Protein AF-A0A0C2WUK6-F1 (afdb_monomer)

Nearest PDB structures (foldseek):
  4yff-assembly2_B  TM=8.631E-01  e=9.868E-09  Homo sapiens
  6b5j-assembly1_A  TM=8.343E-01  e=4.529E-09  Homo sapiens
  6b5j-assembly3_C  TM=8.048E-01  e=8.351E-09  Homo sapiens
  4yff-assembly1_A  TM=8.380E-01  e=2.403E-08  Homo sapiens
  4yfi-assembly1_A  TM=8.311E-01  e=2.541E-08  Homo sapiens

Solvent-accessible surface area (backbone atoms only — not comparable to full-atom values): 12786 Å² total; per-residue (Å²): 136,89,83,81,81,91,63,99,71,65,62,37,73,54,63,50,80,86,92,69,67,66,72,65,50,53,54,38,52,52,48,24,51,54,55,44,72,70,56,83,49,94,18,39,50,62,62,74,49,71,44,84,45,78,92,36,40,100,69,6,27,43,31,26,70,52,43,85,52,37,27,40,49,61,36,41,77,74,44,45,91,80,50,56,64,67,61,28,46,50,41,44,47,31,45,50,54,28,49,50,52,36,56,69,37,86,66,30,36,28,54,58,64,59,47,46,80,31,23,33,23,36,89,84,71,45,29,15,44,48,79,46,72,63,40,42,68,52,57,102,70,87,73,86,69,88,70,77,81,70,92,56,67,66,59,66,58,30,59,31,54,74,72,70,68,46,98,56,88,64,76,69,41,66,68,38,40,51,45,10,51,52,36,48,40,40,32,47,59,68,70,37,57,43,45,61,91,52,80,81,41,50,56,68,58,56,51,49,35,42,70,70,68,51,66,53,66,75,86,133

Radius of gyration: 17.77 Å; Cα contacts (8 Å, |Δi|>4): 335; chains: 1; bounding box: 52×39×50 Å

Organism: NCBI:txid933852

Foldseek 3Di:
DDDDPDDPFAKDKAQDDDPDDVVLQLVLLVVQQVLQCPDDDPQAFHWPAWACDCVSPNSGITMGGDAPCAFQVSNCVPCVVVDDLVLLVQQLVSVVVSLVSQCPDVQHKDQQQDDRNQWGQHPVRHTHGHDSSLMDRDDVDDDDSQDDPDPDLQSLLLFALVCLQDPDRDRDDSVSSVSSSVQSSCCSNVVAHQLNVCPPSPSVVS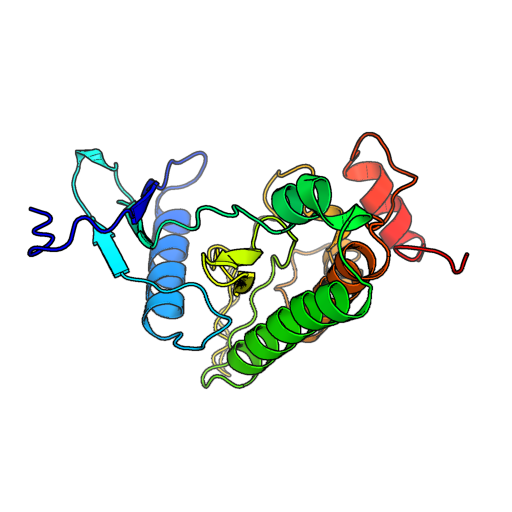SVCSNVVNGSDDDD

Sequence (220 aa):
MIQILSTQTQVAIKVIKTTSRPDAMQRKVRRERAIWATASHPNIHPFLGYADDDKFGPFGALISPWSSNGDASHFLDKYGDSMVLTSRIMLWQGVLDGVGYLHGHDPRIVHGDLKPGNVLIDDRGRPTICDFGLAQIFLEAGTTGVTTTSEHTGTARYLAPELVLSDHTVPPTKESDMYAVGCLGLEFIYLQKPYYNRVNNLRGQIFQDIRAGVPPAFEP

InterPro domains:
  IPR000719 Protein kinase domain [PF00069] (6-201)
  IPR000719 Protein kinase domain [PS50011] (1-220)
  IPR000719 Protein kinase domain [SM00220] (2-218)
  IPR008271 Serine/threonine-protein kinase, active site [PS00108] (109-121)
  IPR011009 Protein kinase-like domain superfamily [SSF56112] (5-216)
  IPR051681 Serine/Threonine Kinases and Pseudokinases [PTHR44329] (9-202)

Secondary structure (DSSP, 8-state):
-----SS---EEEEE---SS-HHHHHHHHHHHHHHHHH---TTBPPP-EEE--GGG-TT-EEEEE--TT-BHHHHHHHHGGGS-HHHHHHHHHHHHHHHHHHHHSSSEEE-S--SGGGEEEPTTS-EEE--GGG-EEE-SS-----------TTGGGG--HHHHH-SS-PPP-HHHHHHHHHHHHHHHHH---TTTT-TT--HHHHHHHHHTT--S----

Structure (mmCIF, N/CA/C/O backbone):
data_AF-A0A0C2WUK6-F1
#
_entry.id   AF-A0A0C2WUK6-F1
#
loop_
_atom_site.group_PDB
_atom_site.id
_atom_site.type_symbol
_atom_site.label_atom_id
_atom_site.label_alt_id
_atom_site.label_comp_id
_atom_site.label_asym_id
_atom_site.label_entity_id
_atom_site.label_seq_id
_atom_site.pdbx_PDB_ins_code
_atom_site.Cartn_x
_atom_site.Cartn_y
_atom_site.Cartn_z
_atom_site.occupancy
_atom_site.B_iso_or_equiv
_atom_site.auth_seq_id
_atom_site.auth_comp_id
_atom_site.auth_asym_id
_atom_site.auth_atom_id
_atom_site.pdbx_PDB_model_num
ATOM 1 N N . MET A 1 1 ? -16.945 -2.283 25.728 1.00 29.95 1 MET A N 1
ATOM 2 C CA . MET A 1 1 ? -18.202 -2.900 25.243 1.00 29.95 1 MET A CA 1
ATOM 3 C C . MET A 1 1 ? -18.344 -2.536 23.771 1.00 29.95 1 MET A C 1
ATOM 5 O O . MET A 1 1 ? -18.563 -1.371 23.480 1.00 29.95 1 MET A O 1
ATOM 9 N N . ILE A 1 2 ? -18.105 -3.473 22.848 1.00 36.31 2 ILE A N 1
ATOM 10 C CA . ILE A 1 2 ? -18.284 -3.228 21.408 1.00 36.31 2 ILE A CA 1
ATOM 11 C C . ILE A 1 2 ? -19.734 -3.597 21.091 1.00 36.31 2 ILE A C 1
ATOM 13 O O . ILE A 1 2 ? -20.085 -4.774 21.128 1.00 36.31 2 ILE A O 1
ATOM 17 N N . GLN A 1 3 ? -20.588 -2.603 20.860 1.00 37.75 3 GLN A N 1
ATOM 18 C CA . GLN A 1 3 ? -21.988 -2.825 20.504 1.00 37.75 3 GLN A CA 1
ATOM 19 C C . GLN A 1 3 ? -22.130 -2.641 18.988 1.00 37.75 3 GLN A C 1
ATOM 21 O O . GLN A 1 3 ? -22.287 -1.528 18.497 1.00 37.75 3 GLN A O 1
ATOM 26 N N . ILE A 1 4 ? -22.013 -3.738 18.234 1.00 51.91 4 ILE A N 1
ATOM 27 C CA . ILE A 1 4 ? -22.327 -3.758 16.799 1.00 51.91 4 ILE A CA 1
ATOM 28 C C . ILE A 1 4 ? -23.844 -3.951 16.689 1.00 51.91 4 ILE A C 1
ATOM 30 O O . ILE A 1 4 ? -24.363 -5.027 16.985 1.00 51.91 4 ILE A O 1
ATOM 34 N N . LEU A 1 5 ? -24.572 -2.890 16.339 1.00 53.00 5 LEU A N 1
ATOM 35 C CA . LEU A 1 5 ? -26.028 -2.921 16.194 1.00 53.00 5 LEU A CA 1
ATOM 36 C C . LEU A 1 5 ? -26.441 -3.596 14.869 1.00 53.00 5 LEU A C 1
ATOM 38 O O . LEU A 1 5 ? -26.307 -3.033 13.790 1.00 53.00 5 LEU A O 1
ATOM 42 N N . SER A 1 6 ? -27.043 -4.781 14.988 1.00 52.22 6 SER A N 1
ATOM 43 C CA . SER A 1 6 ? -28.077 -5.370 14.108 1.00 52.22 6 SER A CA 1
ATOM 44 C C . SER A 1 6 ? -27.794 -5.727 12.638 1.00 52.22 6 SER A C 1
ATOM 46 O O . SER A 1 6 ? -28.718 -6.152 11.949 1.00 52.22 6 SER A O 1
ATOM 48 N N . THR A 1 7 ? -26.555 -5.712 12.156 1.00 54.16 7 THR A N 1
ATOM 49 C CA . THR A 1 7 ? -26.190 -6.462 10.938 1.00 54.16 7 THR A CA 1
ATOM 50 C C . THR A 1 7 ? -25.042 -7.409 11.269 1.00 54.16 7 THR A C 1
ATOM 52 O O . THR A 1 7 ? -24.113 -7.025 11.978 1.00 54.16 7 THR A O 1
ATOM 55 N N . GLN A 1 8 ? -25.100 -8.667 10.816 1.00 66.50 8 GLN A N 1
ATOM 56 C CA . GLN A 1 8 ? -23.991 -9.631 10.917 1.00 66.50 8 GLN A CA 1
ATOM 57 C C . GLN A 1 8 ? -22.822 -9.187 10.018 1.00 66.50 8 GLN A C 1
ATOM 59 O O . GLN A 1 8 ? -22.493 -9.831 9.028 1.00 66.50 8 GLN A O 1
ATOM 64 N N . THR A 1 9 ? -22.220 -8.042 10.323 1.00 77.69 9 THR A N 1
ATOM 65 C CA . THR A 1 9 ? -21.095 -7.495 9.571 1.00 77.69 9 THR A CA 1
ATOM 66 C C . THR A 1 9 ? -19.818 -8.133 10.092 1.00 77.69 9 THR A C 1
ATOM 68 O O . THR A 1 9 ? -19.476 -7.984 11.267 1.00 77.69 9 THR A O 1
ATOM 71 N N . GLN A 1 10 ? -19.115 -8.861 9.225 1.00 89.56 10 GLN A N 1
ATOM 72 C CA . GLN A 1 10 ? -17.786 -9.373 9.539 1.00 89.56 10 GLN A CA 1
ATOM 73 C C . GLN A 1 10 ? -16.781 -8.217 9.578 1.00 89.56 10 GLN A C 1
ATOM 75 O O . GLN A 1 10 ? -16.773 -7.348 8.704 1.00 89.56 10 GLN A O 1
ATOM 80 N N . VAL A 1 11 ? -15.923 -8.218 10.596 1.00 93.12 11 VAL A N 1
ATOM 81 C CA . VAL A 1 11 ? -14.899 -7.189 10.806 1.00 93.12 11 VAL A CA 1
ATOM 82 C C . VAL A 1 11 ? -13.523 -7.824 10.948 1.00 93.12 11 VAL A C 1
ATOM 84 O O . VAL A 1 11 ? -13.389 -8.934 11.465 1.00 93.12 11 VAL A O 1
ATOM 87 N N . ALA A 1 12 ? -12.497 -7.102 10.514 1.00 92.81 12 ALA A N 1
ATOM 88 C CA . ALA A 1 12 ? -11.109 -7.408 10.809 1.00 92.81 12 ALA A CA 1
ATOM 89 C C . ALA A 1 12 ? -10.690 -6.680 12.094 1.00 92.81 12 ALA A C 1
ATOM 91 O O . ALA A 1 12 ? -10.985 -5.497 12.270 1.00 92.81 12 ALA A O 1
ATOM 92 N N . ILE A 1 13 ? -9.996 -7.386 12.992 1.00 92.31 13 ILE A N 1
ATOM 93 C CA . ILE A 1 13 ? -9.453 -6.824 14.235 1.00 92.31 13 ILE A CA 1
ATOM 94 C C . ILE A 1 13 ? -7.932 -7.000 14.217 1.00 92.31 13 ILE A C 1
ATOM 96 O O . ILE A 1 13 ? -7.418 -8.100 14.429 1.00 92.31 13 ILE A O 1
ATOM 100 N N . LYS A 1 14 ? -7.201 -5.907 13.975 1.00 89.44 14 LYS A N 1
ATOM 101 C CA . LYS A 1 14 ? -5.730 -5.870 13.994 1.00 89.44 14 LYS A CA 1
ATOM 102 C C . LYS A 1 14 ? -5.260 -5.532 15.408 1.00 89.44 14 LYS A C 1
ATOM 104 O O . LYS A 1 14 ? -5.289 -4.373 15.815 1.00 89.44 14 LYS A O 1
ATOM 109 N N . VAL A 1 15 ? -4.846 -6.551 16.164 1.00 88.62 15 VAL A N 1
ATOM 110 C CA . VAL A 1 15 ? -4.284 -6.387 17.518 1.00 88.62 15 VAL A CA 1
ATOM 111 C C . VAL A 1 15 ? -2.824 -5.961 17.424 1.00 88.62 15 VAL A C 1
ATOM 113 O O . VAL A 1 15 ? -2.014 -6.644 16.792 1.00 88.62 15 VAL A O 1
ATOM 116 N N . ILE A 1 16 ? -2.471 -4.859 18.081 1.00 82.19 16 ILE A N 1
ATOM 117 C CA . ILE A 1 16 ? -1.131 -4.282 17.983 1.00 82.19 16 ILE A CA 1
ATOM 118 C C . ILE A 1 16 ? -0.234 -4.896 19.064 1.00 82.19 16 ILE A C 1
ATOM 120 O O . ILE A 1 16 ? -0.280 -4.531 20.238 1.00 82.19 16 ILE A O 1
ATOM 124 N N . LYS A 1 17 ? 0.590 -5.866 18.656 1.00 74.31 17 LYS A N 1
ATOM 125 C CA . LYS A 1 17 ? 1.543 -6.583 19.521 1.00 74.31 17 LYS A CA 1
ATOM 126 C C . LYS A 1 17 ? 2.926 -5.920 19.477 1.00 74.31 17 LYS A C 1
ATOM 128 O O . LYS A 1 17 ? 3.290 -5.325 18.467 1.00 74.31 17 LYS A O 1
ATOM 133 N N . THR A 1 18 ? 3.712 -6.021 20.554 1.00 67.94 18 THR A N 1
ATOM 134 C CA . THR A 1 18 ? 5.027 -5.353 20.646 1.00 67.94 18 THR A CA 1
ATOM 135 C C . THR A 1 18 ? 6.224 -6.283 20.454 1.00 67.94 18 THR A C 1
ATOM 137 O O . THR A 1 18 ? 6.234 -7.411 20.939 1.00 67.94 18 THR A O 1
ATOM 140 N N . THR A 1 19 ? 7.263 -5.733 19.821 1.00 56.50 19 THR A N 1
ATOM 141 C CA . THR A 1 19 ? 8.660 -6.204 19.813 1.00 56.50 19 THR A CA 1
ATOM 142 C C . THR A 1 19 ? 9.659 -5.069 20.135 1.00 56.50 19 THR A C 1
ATOM 144 O O . THR A 1 19 ? 10.864 -5.257 20.007 1.00 56.50 19 THR A O 1
ATOM 147 N N . SER A 1 20 ? 9.198 -3.866 20.530 1.00 58.62 20 SER A N 1
ATOM 148 C CA . SER A 1 20 ? 10.036 -2.647 20.605 1.00 58.62 20 SER A CA 1
ATOM 149 C C . SER A 1 20 ? 9.677 -1.687 21.760 1.00 58.62 20 SER A C 1
ATOM 151 O O . SER A 1 20 ? 8.812 -1.986 22.586 1.00 58.62 20 SER A O 1
ATOM 153 N N . ARG A 1 21 ? 10.366 -0.529 21.843 1.00 63.44 21 ARG A N 1
ATOM 154 C CA . ARG A 1 21 ? 10.198 0.469 22.921 1.00 63.44 21 ARG A CA 1
ATOM 155 C C . ARG A 1 21 ? 8.756 1.024 22.973 1.00 63.44 21 ARG A C 1
ATOM 157 O O . ARG A 1 21 ? 8.311 1.594 21.972 1.00 63.44 21 ARG A O 1
ATOM 164 N N . PRO A 1 22 ? 8.066 0.962 24.129 1.00 69.25 22 PRO A N 1
ATOM 165 C CA . PRO A 1 22 ? 6.643 1.302 24.239 1.00 69.25 22 PRO A CA 1
ATOM 166 C C . PRO A 1 22 ? 6.237 2.701 23.737 1.00 69.25 22 PRO A C 1
ATOM 168 O O . PRO A 1 22 ? 5.257 2.825 23.003 1.00 69.25 22 PRO A O 1
ATOM 171 N N . ASP A 1 23 ? 7.008 3.748 24.046 1.00 72.62 23 ASP A N 1
ATOM 172 C CA . ASP A 1 23 ? 6.617 5.136 23.730 1.00 72.62 23 ASP A CA 1
ATOM 173 C C . ASP A 1 23 ? 6.633 5.451 22.231 1.00 72.62 23 ASP A C 1
ATOM 175 O O . ASP A 1 23 ? 5.793 6.194 21.717 1.00 72.62 23 ASP A O 1
ATOM 179 N N . ALA A 1 24 ? 7.607 4.896 21.505 1.00 70.75 24 ALA A N 1
ATOM 180 C CA . ALA A 1 24 ? 7.696 5.071 20.059 1.00 70.75 24 ALA A CA 1
ATOM 181 C C . ALA A 1 24 ? 6.524 4.376 19.357 1.00 70.75 24 ALA A C 1
ATOM 183 O O . ALA A 1 24 ? 5.968 4.920 18.403 1.00 70.75 24 ALA A O 1
ATOM 184 N N . MET A 1 25 ? 6.119 3.210 19.866 1.00 74.50 25 MET A N 1
ATOM 185 C CA . MET A 1 25 ? 4.973 2.472 19.351 1.00 74.50 25 MET A CA 1
ATOM 186 C C . MET A 1 25 ? 3.663 3.225 19.606 1.00 74.50 25 MET A C 1
ATOM 188 O O . MET A 1 25 ? 2.893 3.416 18.672 1.00 74.50 25 MET A O 1
ATOM 192 N N . GLN A 1 26 ? 3.442 3.760 20.813 1.00 79.25 26 GLN A N 1
ATOM 193 C CA . GLN A 1 26 ? 2.244 4.562 21.109 1.00 79.25 26 GLN A CA 1
ATOM 194 C C . GLN A 1 26 ? 2.076 5.735 20.134 1.00 79.25 26 GLN A C 1
ATOM 196 O O . GLN A 1 26 ? 0.970 5.983 19.652 1.00 79.25 26 GLN A O 1
ATOM 201 N N . ARG A 1 27 ? 3.166 6.442 19.801 1.00 77.94 27 ARG A N 1
ATOM 202 C CA . ARG A 1 27 ? 3.120 7.530 18.812 1.00 77.94 27 ARG A CA 1
ATOM 203 C C . ARG A 1 27 ? 2.744 7.035 17.417 1.00 77.94 27 ARG A C 1
ATOM 205 O O . ARG A 1 27 ? 1.921 7.677 16.770 1.00 77.94 27 ARG A O 1
ATOM 212 N N . LYS A 1 28 ? 3.300 5.901 16.972 1.00 75.69 28 LYS A N 1
ATOM 213 C CA . LYS A 1 28 ? 2.958 5.292 15.674 1.00 75.69 28 LYS A CA 1
ATOM 214 C C . LYS A 1 28 ? 1.478 4.923 15.602 1.00 75.69 28 LYS A C 1
ATOM 216 O O . LYS A 1 28 ? 0.800 5.356 14.682 1.00 75.69 28 LYS A O 1
ATOM 221 N N . VAL A 1 29 ? 0.961 4.234 16.619 1.00 81.50 29 VAL A N 1
ATOM 222 C CA . VAL A 1 29 ? -0.449 3.815 16.675 1.00 81.50 29 VAL A CA 1
ATOM 223 C C . VAL A 1 29 ? -1.397 5.010 16.685 1.00 81.50 29 VAL A C 1
ATOM 225 O O . VAL A 1 29 ? -2.385 5.023 15.957 1.00 81.50 29 VAL A O 1
ATOM 228 N N . ARG A 1 30 ? -1.099 6.046 17.479 1.00 83.50 30 ARG A N 1
ATOM 229 C CA . ARG A 1 30 ? -1.908 7.275 17.492 1.00 83.50 30 ARG A CA 1
ATOM 230 C C . ARG A 1 30 ? -1.918 7.962 16.127 1.00 83.50 30 ARG A C 1
ATOM 232 O O . ARG A 1 30 ? -2.970 8.431 15.707 1.00 83.50 30 ARG A O 1
ATOM 239 N N . ARG A 1 31 ? -0.774 8.001 15.435 1.00 81.12 31 ARG A N 1
ATOM 240 C CA . ARG A 1 31 ? -0.669 8.572 14.086 1.00 81.12 31 ARG A CA 1
ATOM 241 C C . ARG A 1 31 ? -1.459 7.755 13.064 1.00 81.12 31 ARG A C 1
ATOM 243 O O . ARG A 1 31 ? -2.226 8.346 12.317 1.00 81.12 31 ARG A O 1
ATOM 250 N N . GLU A 1 32 ? -1.313 6.430 13.071 1.00 85.81 32 GLU A N 1
ATOM 251 C CA . GLU A 1 32 ? -2.059 5.510 12.198 1.00 85.81 32 GLU A CA 1
ATOM 252 C C . GLU A 1 32 ? -3.569 5.703 12.379 1.00 85.81 32 GLU A C 1
ATOM 254 O O . GLU A 1 32 ? -4.276 5.932 11.403 1.00 85.81 32 GLU A O 1
ATOM 259 N N . ARG A 1 33 ? -4.054 5.732 13.631 1.00 87.94 33 ARG A N 1
ATOM 260 C CA . ARG A 1 33 ? -5.468 6.005 13.947 1.00 87.94 33 ARG A CA 1
ATOM 261 C C . ARG A 1 33 ? -5.928 7.362 13.420 1.00 87.94 33 ARG A C 1
ATOM 263 O O . ARG A 1 33 ? -7.005 7.444 12.843 1.00 87.94 33 ARG A O 1
ATOM 270 N N . ALA A 1 34 ? -5.136 8.414 13.631 1.00 87.12 34 ALA A N 1
ATOM 271 C CA . ALA A 1 34 ? -5.497 9.766 13.215 1.00 87.12 34 ALA A CA 1
ATOM 272 C C . ALA A 1 34 ? -5.600 9.888 11.688 1.00 87.12 34 ALA A C 1
ATOM 274 O O . ALA A 1 34 ? -6.598 10.400 11.199 1.00 87.12 34 ALA A O 1
ATOM 275 N N . ILE A 1 35 ? -4.609 9.371 10.951 1.00 86.94 35 ILE A N 1
ATOM 276 C CA . ILE A 1 35 ? -4.609 9.367 9.479 1.00 86.94 35 ILE A CA 1
ATOM 277 C C . ILE A 1 35 ? -5.792 8.559 8.951 1.00 86.94 35 ILE A C 1
ATOM 279 O O . ILE A 1 35 ? -6.531 9.010 8.079 1.00 86.94 35 ILE A O 1
ATOM 283 N N . TRP A 1 36 ? -5.974 7.350 9.478 1.00 91.25 36 TRP A N 1
ATOM 284 C CA . TRP A 1 36 ? -6.969 6.433 8.947 1.00 91.25 36 TRP A CA 1
ATOM 285 C C . TRP A 1 36 ? -8.401 6.904 9.238 1.00 91.25 36 TRP A C 1
ATOM 287 O O . TRP A 1 36 ? -9.279 6.751 8.396 1.00 91.25 36 TRP A O 1
ATOM 297 N N . ALA A 1 37 ? -8.631 7.556 10.382 1.00 90.00 37 ALA A N 1
ATOM 298 C CA . ALA A 1 37 ? -9.928 8.135 10.723 1.00 90.00 37 ALA A CA 1
ATOM 299 C C . ALA A 1 37 ? -10.327 9.335 9.846 1.00 90.00 37 ALA A C 1
ATOM 301 O O . ALA A 1 37 ? -11.520 9.607 9.719 1.00 90.00 37 ALA A O 1
ATOM 302 N N . THR A 1 38 ? -9.369 10.058 9.256 1.00 88.19 38 THR A N 1
ATOM 303 C CA . THR A 1 38 ? -9.659 11.197 8.365 1.00 88.19 38 THR A CA 1
ATOM 304 C C . THR A 1 38 ? -9.734 10.803 6.892 1.00 88.19 38 THR A C 1
ATOM 306 O O . THR A 1 38 ? -10.283 11.554 6.089 1.00 88.19 38 THR A O 1
ATOM 309 N N . ALA A 1 39 ? -9.201 9.637 6.519 1.00 90.31 39 ALA A N 1
ATOM 310 C CA . ALA A 1 39 ? -9.171 9.179 5.138 1.00 90.31 39 ALA A CA 1
ATOM 311 C C . ALA A 1 39 ? -10.508 8.538 4.721 1.00 90.31 39 ALA A C 1
ATOM 313 O O . ALA A 1 39 ? -10.929 7.519 5.266 1.00 90.31 39 ALA A O 1
ATOM 314 N N . SER A 1 40 ? -11.163 9.116 3.714 1.00 93.38 40 SER A N 1
ATOM 315 C CA . SER A 1 40 ? -12.434 8.637 3.164 1.00 93.38 40 SER A CA 1
ATOM 316 C C . SER A 1 40 ? -12.423 8.719 1.641 1.00 93.38 40 SER A C 1
ATOM 318 O O . SER A 1 40 ? -12.572 9.790 1.053 1.00 93.38 40 SER A O 1
ATOM 320 N N . HIS A 1 41 ? -12.216 7.571 0.997 1.00 97.06 41 HIS A N 1
ATOM 321 C CA . HIS A 1 41 ? -12.153 7.445 -0.456 1.00 97.06 41 HIS A CA 1
ATOM 322 C C . HIS A 1 41 ? -12.463 5.994 -0.873 1.00 97.06 41 HIS A C 1
ATOM 324 O O . HIS A 1 41 ? -12.103 5.078 -0.133 1.00 97.06 41 HIS A O 1
ATOM 330 N N . PRO A 1 42 ? -13.081 5.734 -2.045 1.00 96.94 42 PRO A N 1
ATOM 331 C CA . PRO A 1 42 ? -13.417 4.375 -2.487 1.00 96.94 42 PRO A CA 1
ATOM 332 C C . PRO A 1 42 ? -12.240 3.394 -2.570 1.00 96.94 42 PRO A C 1
ATOM 334 O O . PRO A 1 42 ? -12.464 2.192 -2.465 1.00 96.94 42 PRO A O 1
ATOM 337 N N . ASN A 1 43 ? -11.018 3.899 -2.756 1.00 98.31 43 ASN A N 1
ATOM 338 C CA . ASN A 1 43 ? -9.780 3.113 -2.810 1.00 98.31 43 ASN A CA 1
ATOM 339 C C . ASN A 1 43 ? -8.917 3.227 -1.546 1.00 98.31 43 ASN A C 1
ATOM 341 O O . ASN A 1 43 ? -7.743 2.867 -1.566 1.00 98.31 43 ASN A O 1
ATOM 345 N N . ILE A 1 44 ? -9.485 3.713 -0.443 1.00 97.44 44 ILE A N 1
ATOM 346 C CA . ILE A 1 44 ? -8.877 3.648 0.885 1.00 97.44 44 ILE A CA 1
ATOM 347 C C . ILE A 1 44 ? -9.729 2.720 1.743 1.00 97.44 44 ILE A C 1
ATOM 349 O O . ILE A 1 44 ? -10.954 2.837 1.774 1.00 97.44 44 ILE A O 1
ATOM 353 N N . HIS A 1 45 ? -9.090 1.759 2.406 1.00 96.44 45 HIS A N 1
ATOM 354 C CA . HIS A 1 45 ? -9.810 0.764 3.185 1.00 96.44 45 HIS A CA 1
ATOM 355 C C . HIS A 1 45 ? -10.543 1.450 4.353 1.00 96.44 45 HIS A C 1
ATOM 357 O O . HIS A 1 45 ? -9.928 2.279 5.021 1.00 96.44 45 HIS A O 1
ATOM 363 N N . PRO A 1 46 ? -11.830 1.165 4.628 1.00 94.56 46 PRO A N 1
ATOM 364 C CA . PRO A 1 46 ? -12.565 1.905 5.652 1.00 94.56 46 PRO A CA 1
ATOM 365 C C . PRO A 1 46 ? -12.050 1.648 7.071 1.00 94.56 46 PRO A C 1
ATOM 367 O O . PRO A 1 46 ? -11.766 0.510 7.443 1.00 94.56 46 PRO A O 1
ATOM 370 N N . PHE A 1 47 ? -12.015 2.694 7.894 1.00 93.62 47 PHE A N 1
ATOM 371 C CA . PHE A 1 47 ? -11.786 2.580 9.333 1.00 93.62 47 PHE A CA 1
ATOM 372 C C . PHE A 1 47 ? -13.120 2.577 10.077 1.00 93.62 47 PHE A C 1
ATOM 374 O O . PHE A 1 47 ? -13.891 3.528 9.963 1.00 93.62 47 PHE A O 1
ATOM 381 N N . LEU A 1 48 ? -13.406 1.523 10.847 1.00 93.25 48 LEU A N 1
ATOM 382 C CA . LEU A 1 48 ? -14.626 1.454 11.665 1.00 93.25 48 LEU A CA 1
ATOM 383 C C . LEU A 1 48 ? -14.402 1.979 13.084 1.00 93.25 48 LEU A C 1
ATOM 385 O O . LEU A 1 48 ? -15.343 2.436 13.727 1.00 93.25 48 LEU A O 1
ATOM 389 N N . GLY A 1 49 ? -13.169 1.903 13.584 1.00 91.81 49 GLY A N 1
ATOM 390 C CA . GLY A 1 49 ? -12.811 2.411 14.901 1.00 91.81 49 GLY A CA 1
ATOM 391 C C . GLY A 1 49 ? -11.660 1.647 15.540 1.00 91.81 49 GLY A C 1
ATOM 392 O O . GLY A 1 49 ? -10.952 0.873 14.898 1.00 91.81 49 GLY A O 1
ATOM 393 N N . TYR A 1 50 ? -11.475 1.861 16.837 1.00 92.25 50 TYR A N 1
ATOM 394 C CA . TYR A 1 50 ? -10.455 1.187 17.632 1.00 92.25 50 TYR A CA 1
ATOM 395 C C . TYR A 1 50 ? -11.043 0.673 18.948 1.00 92.25 50 TYR A C 1
ATOM 397 O O . TYR A 1 50 ? -12.087 1.139 19.405 1.00 92.25 50 TYR A O 1
ATOM 405 N N . ALA A 1 51 ? -10.355 -0.283 19.565 1.00 90.94 51 ALA A N 1
ATOM 406 C CA . ALA A 1 51 ? -10.681 -0.797 20.887 1.00 90.94 51 ALA A CA 1
ATOM 407 C C . ALA A 1 51 ? -9.454 -0.717 21.800 1.00 90.94 51 ALA A C 1
ATOM 409 O O . ALA A 1 51 ? -8.423 -1.304 21.489 1.00 90.94 51 ALA A O 1
ATOM 410 N N . ASP A 1 52 ? -9.595 -0.041 22.938 1.00 86.88 52 ASP A N 1
ATOM 411 C CA . ASP A 1 52 ? -8.551 0.118 23.963 1.00 86.88 52 ASP A CA 1
ATOM 412 C C . ASP A 1 52 ? -8.895 -0.703 25.222 1.00 86.88 52 ASP A C 1
ATOM 414 O O . ASP A 1 52 ? -8.915 -0.195 26.337 1.00 86.88 52 ASP A O 1
ATOM 418 N N . ASP A 1 53 ? -9.247 -1.976 25.025 1.00 87.38 53 ASP A N 1
ATOM 419 C CA . ASP A 1 53 ? -9.511 -2.934 26.109 1.00 87.38 53 ASP A CA 1
ATOM 420 C C . ASP A 1 53 ? -8.214 -3.665 26.484 1.00 87.38 53 ASP A C 1
ATOM 422 O O . ASP A 1 53 ? -7.446 -4.043 25.594 1.00 87.38 53 ASP A O 1
ATOM 426 N N . ASP A 1 54 ? -7.996 -3.927 27.776 1.00 83.94 54 ASP A N 1
ATOM 427 C CA . ASP A 1 54 ? -6.805 -4.625 28.282 1.00 83.94 54 ASP A CA 1
ATOM 428 C C . ASP A 1 54 ? -6.581 -5.991 27.605 1.00 83.94 54 ASP A C 1
ATOM 430 O O . ASP A 1 54 ? -5.442 -6.443 27.461 1.00 83.94 54 ASP A O 1
ATOM 434 N N . LYS A 1 55 ? -7.646 -6.636 27.102 1.00 87.06 55 LYS A N 1
ATOM 435 C CA . LYS A 1 55 ? -7.566 -7.889 26.327 1.00 87.06 55 LYS A CA 1
ATOM 436 C C . LYS A 1 55 ? -6.809 -7.753 25.005 1.00 87.06 55 LYS A C 1
ATOM 438 O O . LYS A 1 55 ? -6.303 -8.751 24.493 1.00 87.06 55 LYS A O 1
ATOM 443 N N . PHE A 1 56 ? -6.736 -6.550 24.441 1.00 85.19 56 PHE A N 1
ATOM 444 C CA . PHE A 1 56 ? -5.992 -6.253 23.215 1.00 85.19 56 PHE A CA 1
ATOM 445 C C . PHE A 1 56 ? -4.571 -5.742 23.495 1.00 85.19 56 PHE A C 1
ATOM 447 O O . PHE A 1 56 ? -3.820 -5.457 22.562 1.00 85.19 56 PHE A O 1
ATOM 454 N N . GLY A 1 57 ? -4.171 -5.685 24.767 1.00 85.38 57 GLY A N 1
ATOM 455 C CA . GLY A 1 57 ? -2.857 -5.223 25.186 1.00 85.38 57 GLY A CA 1
ATOM 456 C C . GLY A 1 57 ? -2.715 -3.696 25.177 1.00 85.38 57 GLY A C 1
ATOM 457 O O . GLY A 1 57 ? -3.659 -2.964 24.881 1.00 85.38 57 GLY A O 1
ATOM 458 N N . PRO A 1 58 ? -1.509 -3.185 25.478 1.00 83.62 58 PRO A N 1
ATOM 459 C CA . PRO A 1 58 ? -1.290 -1.773 25.816 1.00 83.62 58 PRO A CA 1
ATOM 460 C C . PRO A 1 58 ? -1.489 -0.785 24.654 1.00 83.62 58 PRO A C 1
ATOM 462 O O . PRO A 1 58 ? -1.450 0.425 24.865 1.00 83.62 58 PRO A O 1
ATOM 465 N N . PHE A 1 59 ? -1.664 -1.281 23.428 1.00 83.25 59 PHE A N 1
ATOM 466 C CA . PHE A 1 59 ? -1.855 -0.469 22.223 1.00 83.25 59 PHE A CA 1
ATOM 467 C C . PHE A 1 59 ? -3.233 -0.670 21.581 1.00 83.25 59 PHE A C 1
ATOM 469 O O . PHE A 1 59 ? -3.505 -0.081 20.531 1.00 83.25 59 PHE A O 1
ATOM 476 N N . GLY A 1 60 ? -4.089 -1.489 22.195 1.00 89.56 60 GLY A N 1
ATOM 477 C CA . GLY A 1 60 ? -5.424 -1.779 21.699 1.00 89.56 60 GLY A CA 1
ATOM 478 C C . GLY A 1 60 ? -5.445 -2.507 20.351 1.00 89.56 60 GLY A C 1
ATOM 479 O O . GLY A 1 60 ? -4.490 -3.171 19.933 1.00 89.56 60 GLY A O 1
ATOM 480 N N . ALA A 1 61 ? -6.569 -2.370 19.655 1.00 90.75 61 ALA A N 1
ATOM 481 C CA . ALA A 1 61 ? -6.802 -2.949 18.342 1.00 90.75 61 ALA A CA 1
ATOM 482 C C . ALA A 1 61 ? -7.462 -1.948 17.388 1.00 90.75 61 ALA A C 1
ATOM 484 O O . ALA A 1 61 ? -8.206 -1.065 17.816 1.00 90.75 61 ALA A O 1
ATOM 485 N N . LEU A 1 62 ? -7.201 -2.111 16.092 1.00 91.06 62 LEU A N 1
ATOM 486 C CA . LEU A 1 62 ? -7.853 -1.371 15.008 1.00 91.06 62 LEU A CA 1
ATOM 487 C C . LEU A 1 62 ? -8.926 -2.247 14.365 1.00 91.06 62 LEU A C 1
ATOM 489 O O . LEU A 1 62 ? -8.732 -3.458 14.231 1.00 91.06 62 LEU A O 1
ATOM 493 N N . ILE A 1 63 ? -10.043 -1.635 13.982 1.00 93.31 63 ILE A N 1
ATOM 494 C CA . ILE A 1 63 ? -11.227 -2.320 13.468 1.00 93.31 63 ILE A CA 1
ATOM 495 C C . ILE A 1 63 ? -11.560 -1.771 12.080 1.00 93.31 63 ILE A C 1
ATOM 497 O O . ILE A 1 63 ? -11.714 -0.561 11.898 1.00 93.31 63 ILE A O 1
ATOM 501 N N . SER A 1 64 ? -11.716 -2.669 11.113 1.00 93.44 64 SER A N 1
ATOM 502 C CA . SER A 1 64 ? -12.128 -2.359 9.740 1.00 93.44 64 SER A CA 1
ATOM 503 C C . SER A 1 64 ? -13.092 -3.428 9.208 1.00 93.44 64 SER A C 1
ATOM 505 O O . SER A 1 64 ? -13.271 -4.465 9.859 1.00 93.44 64 SER A O 1
ATOM 507 N N . PRO A 1 65 ? -13.756 -3.220 8.057 1.00 93.81 65 PRO A N 1
ATOM 508 C CA . PRO A 1 65 ? -14.532 -4.280 7.420 1.00 93.81 65 PRO A CA 1
ATOM 509 C C . PRO A 1 65 ? -13.636 -5.464 7.038 1.00 93.81 65 PRO A C 1
ATOM 511 O O . PRO A 1 65 ? -12.493 -5.282 6.616 1.00 93.81 65 PRO A O 1
ATOM 514 N N . TRP A 1 66 ? -14.149 -6.687 7.160 1.00 93.25 66 TRP A N 1
ATOM 515 C CA . TRP A 1 66 ? -13.450 -7.857 6.630 1.00 93.25 66 TRP A CA 1
ATOM 516 C C . TRP A 1 66 ? -13.452 -7.827 5.094 1.00 93.25 66 TRP A C 1
ATOM 518 O O . TRP A 1 66 ? -14.495 -7.601 4.492 1.00 93.25 66 TRP A O 1
ATOM 528 N N . SER A 1 67 ? -12.296 -8.057 4.465 1.00 93.31 67 SER A N 1
ATOM 529 C CA . SER A 1 67 ? -12.171 -8.156 3.002 1.00 93.31 67 SER A CA 1
ATOM 530 C C . SER A 1 67 ? -11.983 -9.616 2.608 1.00 93.31 67 SER A C 1
ATOM 532 O O . SER A 1 67 ? -10.900 -10.174 2.788 1.00 93.31 67 SER A O 1
ATOM 534 N N . SER A 1 68 ? -13.037 -10.254 2.096 1.00 92.75 68 SER A N 1
ATOM 535 C CA . SER A 1 68 ? -13.036 -11.704 1.845 1.00 92.75 68 SER A CA 1
ATOM 536 C C . SER A 1 68 ? -12.093 -12.140 0.718 1.00 92.75 68 SER A C 1
ATOM 538 O O . SER A 1 68 ? -11.627 -13.280 0.710 1.00 92.75 68 SER A O 1
ATOM 540 N N . ASN A 1 69 ? -11.764 -11.222 -0.192 1.00 95.38 69 ASN A N 1
ATOM 541 C CA . ASN A 1 69 ? -10.826 -11.445 -1.290 1.00 95.38 69 ASN A CA 1
ATOM 542 C C . ASN A 1 69 ? -9.348 -11.316 -0.871 1.00 95.38 69 ASN A C 1
ATOM 544 O O . ASN A 1 69 ? -8.468 -11.609 -1.678 1.00 95.38 69 ASN A O 1
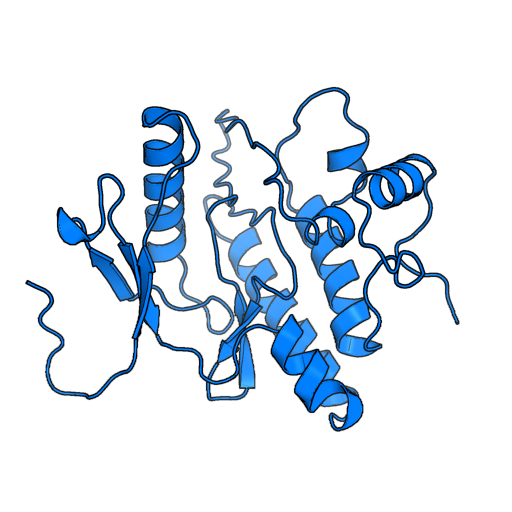ATOM 548 N N . GLY A 1 70 ? -9.073 -10.942 0.384 1.00 95.50 70 GLY A N 1
ATOM 549 C CA . GLY A 1 70 ? -7.719 -10.816 0.919 1.00 95.50 70 GLY A CA 1
ATOM 550 C C . GLY A 1 70 ? -6.942 -9.627 0.351 1.00 95.50 70 GLY A C 1
ATOM 551 O O . GLY A 1 70 ? -7.520 -8.661 -0.153 1.00 95.50 70 GLY A O 1
ATOM 552 N N . ASP A 1 71 ? -5.618 -9.685 0.479 1.00 96.94 71 ASP A N 1
ATOM 553 C CA . ASP A 1 71 ? -4.705 -8.704 -0.107 1.00 96.94 71 ASP A CA 1
AT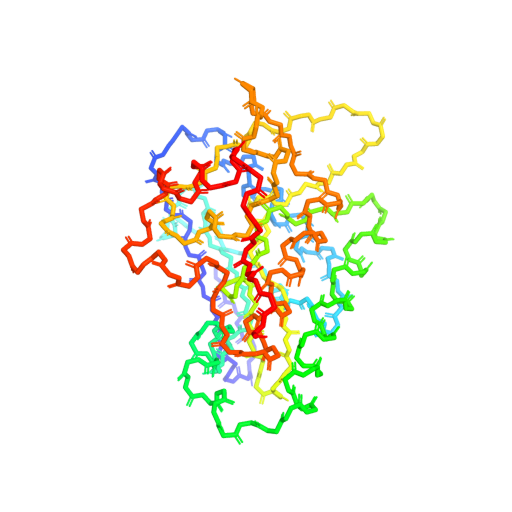OM 554 C C . ASP A 1 71 ? -4.384 -9.003 -1.579 1.00 96.94 71 ASP A C 1
ATOM 556 O O . ASP A 1 71 ? -4.612 -10.106 -2.083 1.00 96.94 71 ASP A O 1
ATOM 560 N N . ALA A 1 72 ? -3.843 -8.009 -2.281 1.00 97.12 72 ALA A N 1
ATOM 561 C CA . ALA A 1 72 ? -3.553 -8.100 -3.700 1.00 97.12 72 ALA A CA 1
ATOM 562 C C . ALA A 1 72 ? -2.486 -9.156 -4.022 1.00 97.12 72 ALA A C 1
ATOM 564 O O . ALA A 1 72 ? -2.539 -9.716 -5.113 1.00 97.12 72 ALA A O 1
ATOM 565 N N . SER A 1 73 ? -1.566 -9.483 -3.099 1.00 94.31 73 SER A N 1
ATOM 566 C CA . SER A 1 73 ? -0.605 -10.574 -3.325 1.00 94.31 73 SER A CA 1
ATOM 567 C C . SER A 1 73 ? -1.356 -11.891 -3.463 1.00 94.31 73 SER A C 1
ATOM 569 O O . SER A 1 73 ? -1.195 -12.595 -4.455 1.00 94.31 73 SER A O 1
ATOM 571 N N . HIS A 1 74 ? -2.201 -12.215 -2.481 1.00 95.19 74 HIS A N 1
ATOM 572 C CA . HIS A 1 74 ? -2.969 -13.456 -2.501 1.00 95.19 74 HIS A CA 1
ATOM 573 C C . HIS A 1 74 ? -3.988 -13.478 -3.645 1.00 95.19 74 HIS A C 1
ATOM 575 O O . HIS A 1 74 ? -4.181 -14.505 -4.297 1.00 95.19 74 HIS A O 1
ATOM 581 N N . PHE A 1 75 ? -4.632 -12.340 -3.905 1.00 97.19 75 PHE A N 1
ATOM 582 C CA . PHE A 1 75 ? -5.630 -12.217 -4.957 1.00 97.19 75 PHE A CA 1
ATOM 583 C C . PHE A 1 75 ? -5.033 -12.450 -6.350 1.00 97.19 75 PHE A C 1
ATOM 585 O O . PHE A 1 75 ? -5.601 -13.208 -7.138 1.00 97.19 75 PHE A O 1
ATOM 592 N N . LEU A 1 76 ? -3.881 -11.842 -6.651 1.00 96.38 76 LEU A N 1
ATOM 593 C CA . LEU A 1 76 ? -3.200 -12.013 -7.936 1.00 96.38 76 LEU A CA 1
ATOM 594 C C . LEU A 1 76 ? -2.607 -13.415 -8.079 1.00 96.38 76 LEU A C 1
ATOM 596 O O . LEU A 1 76 ? -2.778 -14.013 -9.137 1.00 96.38 76 LEU A O 1
ATOM 600 N N . ASP A 1 77 ? -2.017 -13.978 -7.019 1.00 94.75 77 ASP A N 1
ATOM 601 C CA . ASP A 1 77 ? -1.525 -15.364 -7.027 1.00 94.75 77 ASP A CA 1
ATOM 602 C C . ASP A 1 77 ? -2.668 -16.364 -7.323 1.00 94.75 77 ASP A C 1
ATOM 604 O O . ASP A 1 77 ? -2.453 -17.397 -7.954 1.00 94.75 77 ASP A O 1
ATOM 608 N N . LYS A 1 78 ? -3.901 -16.068 -6.884 1.00 96.06 78 LYS A N 1
ATOM 609 C CA . LYS A 1 78 ? -5.061 -16.954 -7.061 1.00 96.06 78 LYS A CA 1
ATOM 610 C C . LYS A 1 78 ? -5.801 -16.761 -8.386 1.00 96.06 78 LYS A C 1
ATOM 612 O O . LYS A 1 78 ? -6.275 -17.740 -8.960 1.00 96.06 78 LYS A O 1
ATOM 617 N N . TYR A 1 79 ? -5.974 -15.519 -8.834 1.00 96.19 79 TYR A N 1
ATOM 618 C CA . TYR A 1 79 ? -6.864 -15.190 -9.953 1.00 96.19 79 TYR A CA 1
ATOM 619 C C . TYR A 1 79 ? -6.153 -14.544 -11.145 1.00 96.19 79 TYR A C 1
ATOM 621 O O . TYR A 1 79 ? -6.742 -14.497 -12.226 1.00 96.19 79 TYR A O 1
ATOM 629 N N . GLY A 1 80 ? -4.914 -14.073 -10.986 1.00 95.44 80 GLY A N 1
ATOM 630 C CA . GLY A 1 80 ? -4.208 -13.233 -11.957 1.00 95.44 80 GLY A CA 1
ATOM 631 C C . GLY A 1 80 ? -4.167 -13.805 -13.376 1.00 95.44 80 GLY A C 1
ATOM 632 O O . GLY A 1 80 ? -4.499 -13.088 -14.324 1.00 95.44 80 GLY A O 1
ATOM 633 N N . ASP A 1 81 ? -3.856 -15.097 -13.516 1.00 96.00 81 ASP A N 1
ATOM 634 C CA . ASP A 1 81 ? -3.777 -15.793 -14.812 1.00 96.00 81 ASP A CA 1
ATOM 635 C C . ASP A 1 81 ? -5.128 -15.871 -15.540 1.00 96.00 81 ASP A C 1
ATOM 637 O O . ASP A 1 81 ? -5.187 -15.876 -16.768 1.00 96.00 81 ASP A O 1
ATOM 641 N N . SER A 1 82 ? -6.230 -15.906 -14.784 1.00 96.69 82 SER A N 1
ATOM 642 C CA . SER A 1 82 ? -7.593 -15.946 -15.331 1.00 96.69 82 SER A CA 1
ATOM 643 C C . SER A 1 82 ? -8.170 -14.560 -15.634 1.00 96.69 82 SER A C 1
ATOM 645 O O . SER A 1 82 ? -9.182 -14.442 -16.327 1.00 96.69 82 SER A O 1
ATOM 647 N N . MET A 1 83 ? -7.546 -13.499 -15.116 1.00 96.62 83 MET A N 1
ATOM 648 C CA . MET A 1 83 ? -7.998 -12.130 -15.328 1.00 96.62 83 MET A CA 1
ATOM 649 C C . MET A 1 83 ? -7.602 -11.628 -16.714 1.00 96.62 83 MET A C 1
ATOM 651 O O . MET A 1 83 ? -6.463 -11.775 -17.155 1.00 96.62 83 MET A O 1
ATOM 655 N N . VAL A 1 84 ? -8.520 -10.923 -17.372 1.00 97.12 84 VAL A N 1
ATOM 656 C CA . VAL A 1 84 ? -8.182 -10.158 -18.574 1.00 97.12 84 VAL A CA 1
ATOM 657 C C . VAL A 1 84 ? -7.311 -8.952 -18.211 1.00 97.12 84 VAL A C 1
ATOM 659 O O . VAL A 1 84 ? -7.459 -8.360 -17.138 1.00 97.12 84 VAL A O 1
ATOM 662 N N . LEU A 1 85 ? -6.427 -8.553 -19.130 1.00 96.69 85 LEU A N 1
ATOM 663 C CA . LEU A 1 85 ? -5.486 -7.443 -18.941 1.00 96.69 85 LEU A CA 1
ATOM 664 C C . LEU A 1 85 ? -6.175 -6.160 -18.447 1.00 96.69 85 LEU A C 1
ATOM 666 O O . LEU A 1 85 ? -5.690 -5.513 -17.524 1.00 96.69 85 LEU A O 1
ATOM 670 N N . THR A 1 86 ? -7.336 -5.821 -19.013 1.00 97.81 86 THR A N 1
ATOM 671 C CA . THR A 1 86 ? -8.105 -4.631 -18.627 1.00 97.81 86 THR A CA 1
ATOM 672 C C . THR A 1 86 ? -8.503 -4.644 -17.152 1.00 97.81 86 THR A C 1
ATOM 674 O O . THR A 1 86 ? -8.383 -3.620 -16.488 1.00 97.81 86 THR A O 1
ATOM 677 N N . SER A 1 87 ? -8.913 -5.791 -16.603 1.00 97.25 87 SER A N 1
ATOM 678 C CA . SER A 1 87 ? -9.259 -5.907 -15.181 1.00 97.25 87 SER A CA 1
ATOM 679 C C . SER A 1 87 ? -8.040 -5.688 -14.287 1.00 97.25 87 SER A C 1
ATOM 681 O O . SER A 1 87 ? -8.147 -5.046 -13.246 1.00 97.25 87 SER A O 1
ATOM 683 N N . ARG A 1 88 ? -6.865 -6.165 -14.710 1.00 97.62 88 ARG A N 1
ATOM 684 C CA . ARG A 1 88 ? -5.608 -5.949 -13.983 1.00 97.62 88 ARG A CA 1
ATOM 685 C C . ARG A 1 88 ? -5.161 -4.485 -14.011 1.00 97.62 88 ARG A C 1
ATOM 687 O O . ARG A 1 88 ? -4.758 -3.947 -12.983 1.00 97.62 88 ARG A O 1
ATOM 694 N N . ILE A 1 89 ? -5.317 -3.816 -15.155 1.00 98.12 89 ILE A N 1
ATOM 695 C CA . ILE A 1 89 ? -5.090 -2.369 -15.281 1.00 98.12 89 ILE A CA 1
ATOM 696 C C . ILE A 1 89 ? -6.054 -1.590 -14.378 1.00 98.12 89 ILE A C 1
ATOM 698 O O . ILE A 1 89 ? -5.618 -0.671 -13.695 1.00 98.12 89 ILE A O 1
ATOM 702 N N . MET A 1 90 ? -7.333 -1.973 -14.310 1.00 98.19 90 MET A N 1
ATOM 703 C CA . MET A 1 90 ? -8.316 -1.324 -13.430 1.00 98.19 90 MET A CA 1
ATOM 704 C C . MET A 1 90 ? -7.977 -1.485 -11.941 1.00 98.19 90 MET A C 1
ATOM 706 O O . MET A 1 90 ? -8.149 -0.539 -11.174 1.00 98.19 90 MET A O 1
ATOM 710 N N . LEU A 1 91 ? -7.456 -2.646 -11.521 1.00 98.19 91 LEU A N 1
ATOM 711 C CA . LEU A 1 91 ? -6.942 -2.818 -10.158 1.00 98.19 91 LEU A CA 1
ATOM 712 C C . LEU A 1 91 ? -5.766 -1.869 -9.879 1.00 98.19 91 LEU A C 1
ATOM 714 O O . LEU A 1 91 ? -5.705 -1.246 -8.824 1.00 98.19 91 LEU A O 1
ATOM 718 N N . TRP A 1 92 ? -4.835 -1.721 -10.820 1.00 98.50 92 TRP A N 1
ATOM 719 C CA . TRP A 1 92 ? -3.712 -0.801 -10.641 1.00 98.50 92 TRP A CA 1
ATOM 720 C C . TRP A 1 92 ? -4.164 0.668 -10.643 1.00 98.50 92 TRP A C 1
ATOM 722 O O . TRP A 1 92 ? -3.724 1.454 -9.806 1.00 98.50 92 TRP A O 1
AT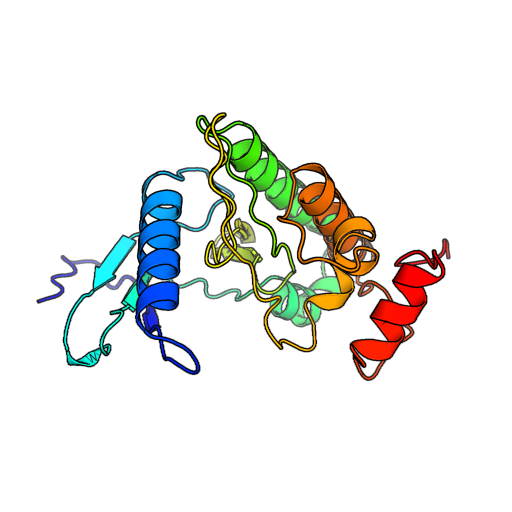OM 732 N N . GLN A 1 93 ? -5.113 1.023 -11.512 1.00 98.62 93 GLN A N 1
ATOM 733 C CA . GLN A 1 93 ? -5.720 2.351 -11.559 1.00 98.62 93 GLN A CA 1
ATOM 734 C C . GLN A 1 93 ? -6.405 2.713 -10.237 1.00 98.62 93 GLN A C 1
ATOM 736 O O . GLN A 1 93 ? -6.207 3.813 -9.736 1.00 98.62 93 GLN A O 1
ATOM 741 N N . GLY A 1 94 ? -7.134 1.786 -9.614 1.00 98.62 94 GLY A N 1
ATOM 742 C CA . GLY A 1 94 ? -7.730 2.057 -8.306 1.00 98.62 94 GLY A CA 1
ATOM 743 C C . GLY A 1 94 ? -6.683 2.320 -7.212 1.00 98.62 94 GLY A C 1
ATOM 744 O O . GLY A 1 94 ? -6.912 3.148 -6.332 1.00 98.62 94 GLY A O 1
ATOM 745 N N . VAL A 1 95 ? -5.505 1.685 -7.276 1.00 98.56 95 VAL A N 1
ATOM 746 C CA . VAL A 1 95 ? -4.382 2.037 -6.385 1.00 98.56 95 VAL A CA 1
ATOM 747 C C . VAL A 1 95 ? -3.891 3.458 -6.668 1.00 98.56 95 VAL A C 1
ATOM 749 O O . VAL A 1 95 ? -3.712 4.224 -5.723 1.00 98.56 95 VAL A O 1
ATOM 752 N N . LEU A 1 96 ? -3.720 3.838 -7.939 1.00 98.56 96 LEU A N 1
ATOM 753 C CA . LEU A 1 96 ? -3.352 5.206 -8.328 1.00 98.56 96 LEU A CA 1
ATOM 754 C C . LEU A 1 96 ? -4.350 6.241 -7.797 1.00 98.56 96 LEU A C 1
ATOM 756 O O . LEU A 1 96 ? -3.924 7.246 -7.234 1.00 98.56 96 LEU A O 1
ATOM 760 N N . ASP A 1 97 ? -5.653 5.976 -7.908 1.00 98.62 97 ASP A N 1
ATOM 761 C CA . ASP A 1 97 ? -6.704 6.866 -7.407 1.00 98.62 97 ASP A CA 1
ATOM 762 C C . ASP A 1 97 ? -6.621 7.021 -5.877 1.00 98.62 97 ASP A C 1
ATOM 764 O O . ASP A 1 97 ? -6.701 8.130 -5.343 1.00 98.62 97 ASP A O 1
ATOM 768 N N . GLY A 1 98 ? -6.386 5.919 -5.153 1.00 98.31 98 GLY A N 1
ATOM 769 C CA . GLY A 1 98 ? -6.173 5.939 -3.703 1.00 98.31 98 GLY A CA 1
ATOM 770 C C . GLY A 1 98 ? -4.926 6.727 -3.289 1.00 98.31 98 GLY A C 1
ATOM 771 O O . GLY A 1 98 ? -4.991 7.545 -2.372 1.00 98.31 98 GLY A O 1
ATOM 772 N N . VAL A 1 99 ? -3.801 6.531 -3.979 1.00 98.12 99 VAL A N 1
ATOM 773 C CA . VAL A 1 99 ? -2.558 7.278 -3.720 1.00 98.12 99 VAL A CA 1
ATOM 774 C C . VAL A 1 99 ? -2.729 8.757 -4.061 1.00 98.12 99 VAL A C 1
ATOM 776 O O . VAL A 1 99 ? -2.323 9.612 -3.274 1.00 98.12 99 VAL A O 1
ATOM 779 N N . GLY A 1 100 ? -3.394 9.072 -5.175 1.00 98.19 100 GLY A N 1
ATOM 780 C CA . GLY A 1 100 ? -3.727 10.439 -5.568 1.00 98.19 100 GLY A CA 1
ATOM 781 C C . GLY A 1 100 ? -4.551 11.160 -4.502 1.00 98.19 100 GLY A C 1
ATOM 782 O O . GLY A 1 100 ? -4.237 12.298 -4.151 1.00 98.19 100 GLY A O 1
ATOM 783 N N . TYR A 1 101 ? -5.536 10.475 -3.914 1.00 97.81 101 TYR A N 1
ATOM 784 C CA . TYR A 1 101 ? -6.299 10.992 -2.779 1.00 97.81 101 TYR A CA 1
ATOM 785 C C . TYR A 1 101 ? -5.408 11.296 -1.560 1.00 97.81 101 TYR A C 1
ATOM 787 O O . TYR A 1 101 ? -5.482 12.394 -1.010 1.00 97.81 101 TYR A O 1
ATOM 795 N N . LEU A 1 102 ? -4.531 10.368 -1.153 1.00 95.50 102 LEU A N 1
ATOM 796 C CA . LEU A 1 102 ? -3.631 10.576 -0.005 1.00 95.50 102 LEU A CA 1
ATOM 797 C C . LEU A 1 102 ? -2.663 11.745 -0.237 1.00 95.50 102 LEU A C 1
ATOM 799 O O . LEU A 1 102 ? -2.485 12.603 0.632 1.00 95.50 102 LEU A O 1
ATOM 803 N N . HIS A 1 103 ? -2.063 11.808 -1.427 1.00 96.00 103 HIS A N 1
ATOM 804 C CA . HIS A 1 103 ? -1.094 12.843 -1.790 1.00 96.00 103 HIS A CA 1
ATOM 805 C C . HIS A 1 103 ? -1.734 14.228 -1.949 1.00 96.00 103 HIS A C 1
ATOM 807 O O . HIS A 1 103 ? -1.037 15.236 -1.782 1.00 96.00 103 HIS A O 1
ATOM 813 N N . GLY A 1 104 ? -3.031 14.270 -2.272 1.00 94.81 104 GLY A N 1
ATOM 814 C CA . GLY A 1 104 ? -3.853 15.478 -2.375 1.00 94.81 104 GLY A CA 1
ATOM 815 C C . GLY A 1 104 ? -4.518 15.923 -1.067 1.00 94.81 104 GLY A C 1
ATOM 816 O O . GLY A 1 104 ? -5.095 17.006 -1.038 1.00 94.81 104 GLY A O 1
ATOM 817 N N . HIS A 1 105 ? -4.445 15.124 0.003 1.00 90.94 105 HIS A N 1
ATOM 818 C CA . HIS A 1 105 ? -4.953 15.500 1.324 1.00 90.94 105 HIS A CA 1
ATOM 819 C C . HIS A 1 105 ? -4.199 16.722 1.888 1.00 90.94 105 HIS A C 1
ATOM 821 O O . HIS A 1 105 ? -3.027 16.931 1.570 1.00 90.94 105 HIS A O 1
ATOM 827 N N . ASP A 1 106 ? -4.845 17.507 2.756 1.00 85.25 106 ASP A N 1
ATOM 828 C CA . ASP A 1 106 ? -4.222 18.615 3.490 1.00 85.25 106 ASP A CA 1
ATOM 829 C C . ASP A 1 106 ? -4.423 18.438 5.009 1.00 85.25 106 ASP A C 1
ATOM 831 O O . ASP A 1 106 ? -5.563 18.440 5.480 1.00 85.25 106 ASP A O 1
ATOM 835 N N . PRO A 1 107 ? -3.355 18.222 5.798 1.00 85.25 107 PRO A N 1
ATOM 836 C CA . PRO A 1 107 ? -1.962 18.076 5.373 1.00 85.25 107 PRO A CA 1
ATOM 837 C C . PRO A 1 107 ? -1.729 16.797 4.562 1.00 85.25 107 PRO A C 1
ATOM 839 O O . PRO A 1 107 ? -2.401 15.782 4.761 1.00 85.25 107 PRO A O 1
ATOM 842 N N . ARG A 1 108 ? -0.737 16.839 3.669 1.00 89.81 108 ARG A N 1
ATOM 843 C CA . ARG A 1 108 ? -0.397 15.732 2.765 1.00 89.81 108 ARG A CA 1
ATOM 844 C C . ARG A 1 108 ? -0.090 14.443 3.514 1.00 89.81 108 ARG A C 1
ATOM 846 O O . ARG A 1 108 ? 0.701 14.449 4.462 1.00 89.81 108 ARG A O 1
ATOM 853 N N . ILE A 1 109 ? -0.623 13.334 2.999 1.00 90.75 109 ILE A N 1
ATOM 854 C CA . ILE A 1 109 ? -0.349 11.986 3.491 1.00 90.75 109 ILE A CA 1
ATOM 855 C C . ILE A 1 109 ? 0.546 11.255 2.484 1.00 90.75 109 ILE A C 1
ATOM 857 O O . ILE A 1 109 ? 0.196 11.110 1.317 1.00 90.75 109 ILE A O 1
ATOM 861 N N . VAL A 1 110 ? 1.701 10.778 2.946 1.00 91.56 110 VAL A N 1
ATOM 862 C CA . VAL A 1 110 ? 2.566 9.825 2.230 1.00 91.56 110 VAL A CA 1
ATOM 863 C C . VAL A 1 110 ? 2.420 8.468 2.909 1.00 91.56 110 VAL A C 1
ATOM 865 O O . VAL A 1 110 ? 2.504 8.398 4.135 1.00 91.56 110 VAL A O 1
ATOM 868 N N . HIS A 1 111 ? 2.193 7.396 2.156 1.00 92.62 111 HIS A N 1
ATOM 869 C CA . HIS A 1 111 ? 1.953 6.072 2.731 1.00 92.62 111 HIS A CA 1
ATOM 870 C C . HIS A 1 111 ? 3.246 5.404 3.219 1.00 92.62 111 HIS A C 1
ATOM 872 O O . HIS A 1 111 ? 3.302 4.902 4.341 1.00 92.62 111 HIS A O 1
ATOM 878 N N . GLY A 1 112 ? 4.284 5.368 2.382 1.00 89.44 112 GLY A N 1
ATOM 879 C CA . GLY A 1 112 ? 5.634 4.918 2.726 1.00 89.44 112 GLY A CA 1
ATOM 880 C C . GLY A 1 112 ? 5.856 3.407 2.870 1.00 89.44 112 GLY A C 1
ATOM 881 O O . GLY A 1 112 ? 6.934 3.001 3.297 1.00 89.44 112 GLY A O 1
ATOM 882 N N . ASP A 1 113 ? 4.867 2.572 2.540 1.00 89.31 113 ASP A N 1
ATOM 883 C CA . ASP A 1 113 ? 4.976 1.096 2.553 1.00 89.31 113 ASP A CA 1
ATOM 884 C C . ASP A 1 113 ? 3.986 0.472 1.561 1.00 89.31 113 ASP A C 1
ATOM 886 O O . ASP A 1 113 ? 3.314 -0.512 1.860 1.00 89.31 113 ASP A O 1
ATOM 890 N N . LEU A 1 114 ? 3.823 1.083 0.387 1.00 94.81 114 LEU A N 1
ATOM 891 C CA . LEU A 1 114 ? 2.949 0.532 -0.644 1.00 94.81 114 LEU A CA 1
ATOM 892 C C . LEU A 1 114 ? 3.541 -0.781 -1.170 1.00 94.81 114 LEU A C 1
ATOM 894 O O . LEU A 1 114 ? 4.685 -0.838 -1.616 1.00 94.81 114 LEU A O 1
ATOM 898 N N . LYS A 1 115 ? 2.749 -1.847 -1.083 1.00 93.69 115 LYS A N 1
ATOM 899 C CA . LYS A 1 115 ? 3.064 -3.208 -1.535 1.00 93.69 115 LYS A CA 1
ATOM 900 C C . LYS A 1 115 ? 1.758 -4.002 -1.660 1.00 93.69 115 LYS A C 1
ATOM 902 O O . LYS A 1 115 ? 0.771 -3.591 -1.048 1.00 93.69 115 LYS A O 1
ATOM 907 N N . PRO A 1 116 ? 1.720 -5.142 -2.374 1.00 95.38 116 PRO A N 1
ATOM 908 C CA . PRO A 1 116 ? 0.477 -5.880 -2.596 1.00 95.38 116 PRO A CA 1
ATOM 909 C C . PRO A 1 116 ? -0.220 -6.291 -1.293 1.00 95.38 116 PRO A C 1
ATOM 911 O O . PRO A 1 116 ? -1.437 -6.207 -1.198 1.00 95.38 116 PRO A O 1
ATOM 914 N N . GLY A 1 117 ? 0.554 -6.629 -0.254 1.00 94.00 117 GLY A N 1
ATOM 915 C CA . GLY A 1 117 ? 0.030 -6.952 1.080 1.00 94.00 117 GLY A CA 1
ATOM 916 C C . GLY A 1 117 ? -0.674 -5.795 1.808 1.00 94.00 117 GLY A C 1
ATOM 917 O O . GLY A 1 117 ? -1.427 -6.046 2.740 1.00 94.00 117 GLY A O 1
ATOM 918 N N . ASN A 1 118 ? -0.459 -4.547 1.377 1.00 96.00 118 ASN A N 1
ATOM 919 C CA . ASN A 1 118 ? -1.109 -3.346 1.919 1.00 96.00 118 ASN A CA 1
ATOM 920 C C . ASN A 1 118 ? -2.205 -2.808 0.972 1.00 96.00 118 ASN A C 1
ATOM 922 O O . ASN A 1 118 ? -2.656 -1.670 1.098 1.00 96.00 118 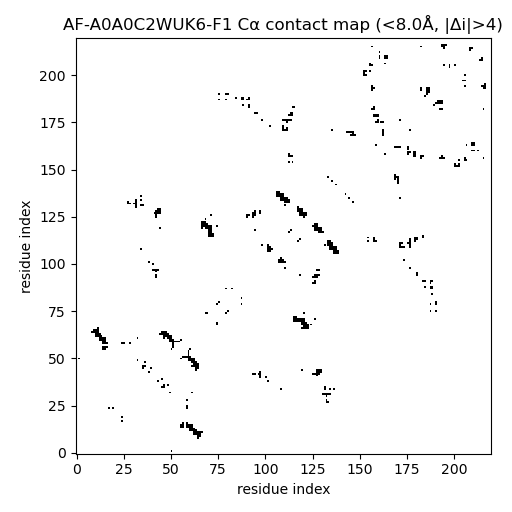ASN A O 1
ATOM 926 N N . VAL A 1 119 ? -2.638 -3.620 0.002 1.00 97.94 119 VAL A N 1
ATOM 927 C CA . VAL A 1 119 ? -3.777 -3.338 -0.876 1.00 97.94 119 VAL A CA 1
ATOM 928 C C . VAL A 1 119 ? -4.778 -4.474 -0.711 1.00 97.94 119 VAL A C 1
ATOM 930 O O . VAL A 1 119 ? -4.554 -5.572 -1.204 1.00 97.94 119 VAL A O 1
ATOM 933 N N . LEU A 1 120 ? -5.884 -4.231 -0.014 1.00 97.88 120 LEU A N 1
ATOM 934 C CA . LEU A 1 120 ? -6.970 -5.200 0.131 1.00 97.88 120 LEU A CA 1
ATOM 935 C C . LEU A 1 120 ? -7.920 -5.120 -1.056 1.00 97.88 120 LEU A C 1
ATOM 937 O O . LEU A 1 120 ? -8.244 -4.027 -1.519 1.00 97.88 120 LEU A O 1
ATOM 941 N N . ILE A 1 121 ? -8.414 -6.266 -1.507 1.00 97.81 121 ILE A N 1
ATOM 942 C CA . ILE A 1 121 ? -9.475 -6.331 -2.506 1.00 97.81 121 ILE A CA 1
ATOM 943 C C . ILE A 1 121 ? -10.806 -6.450 -1.764 1.00 97.81 121 ILE A C 1
ATOM 945 O O . ILE A 1 121 ? -11.032 -7.408 -1.026 1.00 97.81 121 ILE A O 1
ATOM 949 N N . ASP A 1 122 ? -11.684 -5.459 -1.918 1.00 93.81 122 ASP A N 1
ATOM 950 C CA . ASP A 1 122 ? -12.998 -5.485 -1.275 1.00 93.81 122 ASP A CA 1
ATOM 951 C C . ASP A 1 122 ? -13.919 -6.541 -1.916 1.00 93.81 122 ASP A C 1
ATOM 953 O O . ASP A 1 122 ? -13.613 -7.130 -2.958 1.00 93.81 122 ASP A O 1
ATOM 957 N N . ASP A 1 123 ? -15.082 -6.789 -1.312 1.00 89.62 123 ASP A N 1
ATOM 958 C CA . ASP A 1 123 ? -16.038 -7.793 -1.806 1.00 89.62 123 ASP A CA 1
ATOM 959 C C . ASP A 1 123 ? -16.632 -7.448 -3.188 1.00 89.62 123 ASP A C 1
ATOM 961 O O . ASP A 1 123 ? -17.260 -8.290 -3.827 1.00 89.62 123 ASP A O 1
ATOM 965 N N . ARG A 1 124 ? -16.431 -6.215 -3.674 1.00 91.62 124 ARG A N 1
ATOM 966 C CA . ARG A 1 124 ? -16.814 -5.766 -5.021 1.00 91.62 124 ARG A CA 1
ATOM 967 C C . ARG A 1 124 ? -15.655 -5.862 -6.019 1.00 91.62 124 ARG A C 1
ATOM 969 O O . ARG A 1 124 ? -15.805 -5.411 -7.152 1.00 91.62 124 ARG A O 1
ATOM 976 N N . GLY A 1 125 ? -14.513 -6.420 -5.616 1.00 93.50 125 GLY A N 1
ATOM 977 C CA . GLY A 1 125 ? -13.323 -6.549 -6.453 1.00 93.50 125 GLY A CA 1
ATOM 978 C C . GLY A 1 125 ? -12.533 -5.249 -6.614 1.00 93.50 125 GLY A C 1
ATOM 979 O O . GLY A 1 125 ? -11.742 -5.139 -7.549 1.00 93.50 125 GLY A O 1
ATOM 980 N N . ARG A 1 126 ? -12.749 -4.245 -5.755 1.00 96.56 126 ARG A N 1
ATOM 981 C CA . ARG A 1 126 ? -12.040 -2.960 -5.828 1.00 96.56 126 ARG A CA 1
ATOM 982 C C . ARG A 1 126 ? -10.808 -2.963 -4.922 1.00 96.56 126 ARG A C 1
ATOM 984 O O . ARG A 1 126 ? -10.894 -3.437 -3.790 1.00 96.56 126 ARG A O 1
ATOM 991 N N . PRO A 1 127 ? -9.684 -2.387 -5.371 1.00 98.19 127 PRO A N 1
ATOM 992 C CA . PRO A 1 127 ? -8.488 -2.252 -4.554 1.00 98.19 127 PRO A CA 1
ATOM 993 C C . PRO A 1 127 ? -8.679 -1.132 -3.527 1.00 98.19 127 PRO A C 1
ATOM 995 O O . PRO A 1 127 ? -9.134 -0.034 -3.858 1.00 98.19 127 PRO A O 1
ATOM 998 N N . THR A 1 128 ? -8.302 -1.398 -2.283 1.00 98.12 128 THR A N 1
ATOM 999 C CA . THR A 1 128 ? -8.359 -0.451 -1.171 1.00 98.12 128 THR A CA 1
ATOM 1000 C C . THR A 1 128 ? -7.041 -0.466 -0.407 1.00 98.12 128 THR A C 1
ATOM 1002 O O . THR A 1 128 ? -6.587 -1.514 0.045 1.00 98.12 128 THR A O 1
ATOM 1005 N N . ILE A 1 129 ? -6.398 0.692 -0.279 1.00 97.81 129 ILE A N 1
ATOM 1006 C CA . ILE A 1 129 ? -5.111 0.824 0.412 1.00 97.81 129 ILE A CA 1
ATOM 1007 C C . ILE A 1 129 ? -5.342 0.755 1.925 1.00 97.81 129 ILE A C 1
ATOM 1009 O O . ILE A 1 129 ? -6.262 1.396 2.442 1.00 97.81 129 ILE A O 1
ATOM 1013 N N . CYS A 1 130 ? -4.518 -0.016 2.632 1.00 93.50 130 CYS A N 1
ATOM 1014 C CA . CYS A 1 130 ? -4.583 -0.192 4.080 1.00 93.50 130 CYS A CA 1
ATOM 1015 C C . CYS A 1 130 ? -3.185 -0.128 4.724 1.00 93.50 130 CYS A C 1
ATOM 1017 O O . CYS A 1 130 ? -2.178 -0.044 4.038 1.00 93.50 130 CYS A O 1
ATOM 1019 N N . ASP A 1 131 ? -3.140 -0.208 6.057 1.00 84.38 131 ASP A N 1
ATOM 1020 C CA . ASP A 1 131 ? -1.911 -0.194 6.866 1.00 84.38 131 ASP A CA 1
ATOM 1021 C C . ASP A 1 131 ? -1.098 1.114 6.797 1.00 84.38 131 ASP A C 1
ATOM 1023 O O . ASP A 1 131 ? -0.014 1.212 6.224 1.00 84.38 131 ASP A O 1
ATOM 1027 N N . PHE A 1 132 ? -1.602 2.126 7.505 1.00 78.38 132 PHE A N 1
ATOM 1028 C CA . PHE A 1 132 ? -0.955 3.431 7.654 1.00 78.38 132 PHE A CA 1
ATOM 1029 C C . PHE A 1 132 ? 0.129 3.449 8.749 1.00 78.38 132 PHE A C 1
ATOM 1031 O O . PHE A 1 132 ? 0.531 4.523 9.201 1.00 78.38 132 PHE A O 1
ATOM 1038 N N . GLY A 1 133 ? 0.624 2.289 9.200 1.00 63.34 133 GLY A N 1
ATOM 1039 C CA . GLY A 1 133 ? 1.589 2.189 10.302 1.00 63.34 133 GLY A CA 1
ATOM 1040 C C . GLY A 1 133 ? 2.934 2.882 10.036 1.00 63.34 133 GLY A C 1
ATOM 1041 O O . GLY A 1 133 ? 3.641 3.259 10.978 1.00 63.34 133 GLY A O 1
ATOM 1042 N N . LEU A 1 134 ? 3.281 3.084 8.759 1.00 56.75 134 LEU A N 1
ATOM 1043 C CA . LEU A 1 134 ? 4.444 3.861 8.309 1.00 56.75 134 LEU A CA 1
ATOM 1044 C C . LEU A 1 134 ? 4.070 5.200 7.651 1.00 56.75 134 LEU A C 1
ATOM 1046 O O . LEU A 1 134 ? 4.969 5.962 7.284 1.00 56.75 134 LEU A O 1
ATOM 1050 N N . ALA A 1 135 ? 2.776 5.520 7.569 1.00 58.69 135 ALA A N 1
ATOM 1051 C CA . ALA A 1 135 ? 2.306 6.713 6.889 1.00 58.69 135 ALA A CA 1
ATOM 1052 C C . ALA A 1 135 ? 2.763 7.989 7.598 1.00 58.69 135 ALA A C 1
ATOM 1054 O O . ALA A 1 135 ? 2.834 8.085 8.835 1.00 58.69 135 ALA A O 1
ATOM 1055 N N . GLN A 1 136 ? 3.081 8.993 6.785 1.00 58.53 136 GLN A N 1
ATOM 1056 C CA . GLN A 1 136 ? 3.545 10.284 7.239 1.00 58.53 136 GLN A CA 1
ATOM 1057 C C . GLN A 1 136 ? 2.608 11.413 6.823 1.00 58.53 136 GLN A C 1
ATOM 1059 O O . GLN A 1 136 ? 2.398 11.658 5.641 1.00 58.53 136 GLN A O 1
ATOM 1064 N N . ILE A 1 137 ? 2.095 12.133 7.822 1.00 55.56 137 ILE A N 1
ATOM 1065 C CA . ILE A 1 137 ? 1.568 13.488 7.650 1.00 55.56 137 ILE A CA 1
ATOM 1066 C C . ILE A 1 137 ? 2.756 14.442 7.596 1.00 55.56 137 ILE A C 1
ATOM 1068 O O . ILE A 1 137 ? 3.496 14.533 8.582 1.00 55.56 137 ILE A O 1
ATOM 1072 N N . PHE A 1 138 ? 2.916 15.147 6.480 1.00 49.34 138 PHE A N 1
ATOM 1073 C CA . PHE A 1 138 ? 3.850 16.262 6.372 1.00 49.34 138 PHE A CA 1
ATOM 1074 C C . PHE A 1 138 ? 3.110 17.557 6.710 1.00 49.34 138 PHE A C 1
ATOM 1076 O O . PHE A 1 138 ? 2.367 18.089 5.892 1.00 49.34 138 PHE A O 1
ATOM 1083 N N . LEU A 1 139 ? 3.311 18.057 7.929 1.00 38.28 139 LEU A N 1
ATOM 1084 C CA . LEU A 1 139 ? 3.072 19.467 8.235 1.00 38.28 139 LEU A CA 1
ATOM 1085 C C . LEU A 1 139 ? 4.271 20.240 7.673 1.00 38.28 139 LEU A C 1
ATOM 1087 O O . LEU A 1 139 ? 5.403 19.791 7.857 1.00 38.28 139 LEU A O 1
ATOM 1091 N N . GLU A 1 140 ? 4.060 21.390 7.032 1.00 34.38 140 GLU A N 1
ATOM 1092 C CA . GLU A 1 140 ? 5.129 22.242 6.464 1.00 34.38 140 GLU A CA 1
ATOM 1093 C C . GLU A 1 140 ? 6.189 22.716 7.494 1.00 34.38 140 GLU A C 1
ATOM 1095 O O . GLU A 1 140 ? 7.140 23.407 7.143 1.00 34.38 140 GLU A O 1
ATOM 1100 N N . ALA A 1 141 ? 6.103 22.278 8.755 1.00 32.62 141 ALA A N 1
ATOM 1101 C CA . ALA A 1 141 ? 7.125 22.430 9.780 1.00 32.62 141 ALA A CA 1
ATOM 1102 C C . ALA A 1 141 ? 7.461 21.084 10.471 1.00 32.62 141 ALA A C 1
ATOM 1104 O O . ALA A 1 141 ? 6.864 20.694 11.473 1.00 32.62 141 ALA A O 1
ATOM 1105 N N . GLY A 1 142 ? 8.469 20.381 9.944 1.00 37.19 142 GLY A N 1
ATOM 1106 C CA . GLY A 1 142 ? 9.502 19.718 10.752 1.00 37.19 142 GLY A CA 1
ATOM 1107 C C . GLY A 1 142 ? 9.106 18.641 11.774 1.00 37.19 142 GLY A C 1
ATOM 1108 O O . GLY A 1 142 ? 9.594 18.686 12.900 1.00 37.19 142 GLY A O 1
ATOM 1109 N N . THR A 1 143 ? 8.326 17.620 11.410 1.00 37.84 143 THR A N 1
ATOM 1110 C CA . THR A 1 143 ? 8.233 16.391 12.232 1.00 37.84 143 THR A CA 1
ATOM 1111 C C . THR A 1 143 ? 8.819 15.178 11.511 1.00 37.84 143 THR A C 1
ATOM 1113 O O . THR A 1 143 ? 8.137 14.443 10.802 1.00 37.84 143 THR A O 1
ATOM 1116 N N . THR A 1 144 ? 10.118 14.948 11.722 1.00 40.22 144 THR A N 1
ATOM 1117 C CA . THR A 1 144 ? 10.842 13.750 11.280 1.00 40.22 144 THR A CA 1
ATOM 1118 C C . THR A 1 144 ? 10.531 12.577 12.213 1.00 40.22 144 THR A C 1
ATOM 1120 O O . THR A 1 144 ? 11.146 12.372 13.259 1.00 40.22 144 THR A O 1
ATOM 1123 N N . GLY A 1 145 ? 9.526 11.781 11.852 1.00 39.28 145 GLY A N 1
ATOM 1124 C CA . GLY A 1 145 ? 9.318 10.479 12.479 1.00 39.28 145 GLY A CA 1
ATOM 1125 C C . GLY A 1 145 ? 10.439 9.524 12.068 1.00 39.28 145 GLY A C 1
ATOM 1126 O O . GLY A 1 145 ? 10.612 9.262 10.883 1.00 39.28 145 GLY A O 1
ATOM 1127 N N . VAL A 1 146 ? 11.198 9.001 13.035 1.00 35.56 146 VAL A N 1
ATOM 1128 C CA . VAL A 1 146 ? 12.210 7.962 12.788 1.00 35.56 146 VAL A CA 1
ATOM 1129 C C . VAL A 1 146 ? 11.509 6.680 12.341 1.00 35.56 146 VAL A C 1
ATOM 1131 O O . VAL A 1 146 ? 10.807 6.030 13.125 1.00 35.56 146 VAL A O 1
ATOM 1134 N N . THR A 1 147 ? 11.703 6.310 11.078 1.00 41.16 147 THR A N 1
ATOM 1135 C CA . THR A 1 147 ? 11.152 5.085 10.502 1.00 41.16 147 THR A CA 1
ATOM 1136 C C . THR A 1 147 ? 12.187 3.970 10.580 1.00 41.16 147 THR A C 1
ATOM 1138 O O . THR A 1 147 ? 13.224 4.004 9.927 1.00 41.16 147 THR A O 1
ATOM 1141 N N . THR A 1 148 ? 11.902 2.950 11.381 1.00 36.12 148 THR A N 1
ATOM 1142 C CA . THR A 1 148 ? 12.556 1.645 11.266 1.00 36.12 148 THR A CA 1
ATOM 1143 C C . THR A 1 148 ? 11.894 0.931 10.093 1.00 36.12 148 THR A C 1
ATOM 1145 O O . THR A 1 148 ? 10.705 0.620 10.171 1.00 36.12 148 THR A O 1
ATOM 1148 N N . THR A 1 149 ? 12.628 0.714 8.998 1.00 41.03 149 THR A N 1
ATOM 1149 C CA . THR A 1 149 ? 12.183 -0.173 7.916 1.00 41.03 149 THR A CA 1
ATOM 1150 C C . THR A 1 149 ? 11.947 -1.550 8.526 1.00 41.03 149 THR A C 1
ATOM 1152 O O . THR A 1 149 ? 12.885 -2.196 8.994 1.00 41.03 149 THR A O 1
ATOM 1155 N N . SER A 1 150 ? 10.679 -1.954 8.618 1.00 39.25 150 SER A N 1
ATOM 1156 C CA . SER A 1 150 ? 10.306 -3.207 9.274 1.00 39.25 150 SER A CA 1
ATOM 1157 C C . SER A 1 150 ? 11.035 -4.400 8.640 1.00 39.25 150 SER A C 1
ATOM 1159 O O . SER A 1 150 ? 11.348 -4.404 7.449 1.00 39.25 150 SER A O 1
ATOM 1161 N N . GLU A 1 151 ? 11.337 -5.411 9.451 1.00 38.31 151 GLU A N 1
ATOM 1162 C CA . GLU A 1 151 ? 12.102 -6.615 9.092 1.00 38.31 151 GLU A CA 1
ATOM 1163 C C . GLU A 1 151 ? 11.332 -7.598 8.185 1.00 38.31 151 GLU A C 1
ATOM 1165 O O . GLU A 1 151 ? 11.659 -8.780 8.124 1.00 38.31 151 GLU A O 1
ATOM 1170 N N . HIS A 1 152 ? 10.312 -7.143 7.454 1.00 41.19 152 HIS A N 1
ATOM 1171 C CA . HIS A 1 152 ? 9.543 -8.017 6.575 1.00 41.19 152 HIS A CA 1
ATOM 1172 C C . HIS A 1 152 ? 10.300 -8.251 5.264 1.00 41.19 152 HIS A C 1
ATOM 1174 O O . HIS A 1 152 ? 10.549 -7.331 4.482 1.00 41.19 152 HIS A O 1
ATOM 1180 N N . THR A 1 153 ? 10.624 -9.515 5.007 1.00 45.47 153 THR A N 1
ATOM 1181 C CA . THR A 1 153 ? 11.394 -10.042 3.868 1.00 45.47 153 THR A CA 1
ATOM 1182 C C . THR A 1 153 ? 10.777 -9.802 2.477 1.00 45.47 153 THR A C 1
ATOM 1184 O O . THR A 1 153 ? 11.342 -10.245 1.489 1.00 45.47 153 THR A O 1
ATOM 1187 N N . GLY A 1 154 ? 9.678 -9.050 2.347 1.00 55.69 154 GLY A N 1
ATOM 1188 C CA . GLY A 1 154 ? 9.037 -8.721 1.062 1.00 55.69 154 GLY A CA 1
ATOM 1189 C C . GLY A 1 154 ? 8.988 -7.229 0.710 1.00 55.69 154 GLY A C 1
ATOM 1190 O O . GLY A 1 154 ? 8.950 -6.893 -0.471 1.00 55.69 154 GLY A O 1
ATOM 1191 N N . THR A 1 155 ? 9.047 -6.321 1.695 1.00 72.88 155 THR A N 1
ATOM 1192 C CA . THR A 1 155 ? 8.923 -4.864 1.461 1.00 72.88 155 THR A CA 1
ATOM 1193 C C . THR A 1 155 ? 10.062 -4.312 0.597 1.00 72.88 155 THR A C 1
ATOM 1195 O O . THR A 1 155 ? 9.858 -3.372 -0.163 1.00 72.88 155 THR A O 1
ATOM 1198 N N . ALA A 1 156 ? 11.254 -4.918 0.653 1.00 84.19 156 ALA A N 1
ATOM 1199 C CA . ALA A 1 156 ? 12.442 -4.424 -0.045 1.00 84.19 156 ALA A CA 1
ATOM 1200 C C . ALA A 1 156 ? 12.258 -4.249 -1.564 1.00 84.19 156 ALA A C 1
ATOM 1202 O O . ALA A 1 156 ? 12.885 -3.371 -2.142 1.00 84.19 156 ALA A O 1
ATOM 1203 N N . ARG A 1 157 ? 11.390 -5.052 -2.196 1.00 90.94 157 ARG A N 1
ATOM 1204 C CA . ARG A 1 157 ? 11.127 -5.016 -3.647 1.00 90.94 157 ARG A CA 1
ATOM 1205 C C . ARG A 1 157 ? 10.449 -3.732 -4.122 1.00 90.94 157 ARG A C 1
ATOM 1207 O O . ARG A 1 157 ? 10.523 -3.425 -5.304 1.00 90.94 157 ARG A O 1
ATOM 1214 N N . TYR A 1 158 ? 9.788 -3.028 -3.209 1.00 92.81 158 TYR A N 1
ATOM 1215 C CA . TYR A 1 158 ? 8.990 -1.833 -3.488 1.00 92.81 158 TYR A CA 1
ATOM 1216 C C . TYR A 1 158 ? 9.669 -0.559 -2.976 1.00 92.81 158 TYR A C 1
ATOM 1218 O O . TYR A 1 158 ? 9.111 0.526 -3.102 1.00 92.81 158 TYR A O 1
ATOM 1226 N N . LEU A 1 159 ? 10.857 -0.676 -2.367 1.00 90.31 159 LEU A N 1
ATOM 1227 C CA . LEU A 1 159 ? 11.580 0.477 -1.846 1.00 90.31 159 LEU A CA 1
ATOM 1228 C C . LEU A 1 159 ? 12.233 1.256 -2.980 1.00 90.31 159 LEU A C 1
ATOM 1230 O O . LEU A 1 159 ? 12.993 0.703 -3.773 1.00 90.31 159 LEU A O 1
ATOM 1234 N N . ALA A 1 160 ? 11.980 2.560 -2.984 1.00 91.62 160 ALA A N 1
ATOM 1235 C CA . ALA A 1 160 ? 12.633 3.483 -3.889 1.00 91.62 160 ALA A CA 1
ATOM 1236 C C . ALA A 1 160 ? 14.149 3.577 -3.607 1.00 91.62 160 ALA A C 1
ATOM 1238 O O . ALA A 1 160 ? 14.562 3.457 -2.443 1.00 91.62 160 ALA A O 1
ATOM 1239 N N . PRO A 1 161 ? 14.997 3.802 -4.630 1.00 91.94 161 PRO A N 1
ATOM 1240 C CA . PRO A 1 161 ? 16.449 3.815 -4.474 1.00 91.94 161 PRO A CA 1
ATOM 1241 C C . PRO A 1 161 ? 16.953 4.800 -3.421 1.00 91.94 161 PRO A C 1
ATOM 1243 O O . PRO A 1 161 ? 17.834 4.462 -2.632 1.00 91.94 161 PRO A O 1
ATOM 1246 N N . GLU A 1 162 ? 16.363 5.990 -3.340 1.00 89.31 162 GLU A N 1
ATOM 1247 C CA . GLU A 1 162 ? 16.715 7.020 -2.364 1.00 89.31 162 GLU A CA 1
ATOM 1248 C C . GLU A 1 162 ? 16.518 6.569 -0.908 1.00 89.31 162 GLU A C 1
ATOM 1250 O O . GLU A 1 162 ? 17.257 7.009 -0.026 1.00 89.31 162 GLU A O 1
ATOM 1255 N N . LEU A 1 163 ? 15.594 5.632 -0.654 1.00 86.12 163 LEU A N 1
ATOM 1256 C CA . LEU A 1 163 ? 15.358 5.051 0.673 1.00 86.12 163 LEU A CA 1
ATOM 1257 C C . LEU A 1 163 ? 16.390 3.973 1.050 1.00 86.12 163 LEU A C 1
ATOM 1259 O O . LEU A 1 163 ? 16.470 3.580 2.214 1.00 86.12 163 LEU A O 1
ATOM 1263 N N . VAL A 1 164 ? 17.172 3.479 0.083 1.00 85.12 164 VAL A N 1
ATOM 1264 C CA . VAL A 1 164 ? 18.171 2.403 0.256 1.00 85.12 164 VAL A CA 1
ATOM 1265 C C . VAL A 1 164 ? 19.611 2.923 0.166 1.00 85.12 164 VAL A C 1
ATOM 1267 O O . VAL A 1 164 ? 20.523 2.360 0.787 1.00 85.12 164 VAL A O 1
ATOM 1270 N N . LEU A 1 165 ? 19.820 3.974 -0.628 1.00 82.31 165 LEU A N 1
ATOM 1271 C CA . LEU A 1 165 ? 21.118 4.593 -0.897 1.00 82.31 165 LEU A CA 1
ATOM 1272 C C . LEU A 1 165 ? 21.607 5.494 0.240 1.00 82.31 165 LEU A C 1
ATOM 1274 O O . LEU A 1 165 ? 22.806 5.731 0.338 1.00 82.31 165 LEU A O 1
ATOM 1278 N N . SER A 1 166 ? 20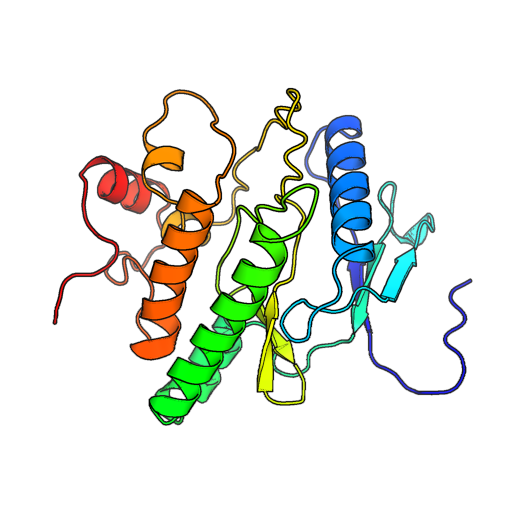.711 6.005 1.084 1.00 72.12 166 SER A N 1
ATOM 1279 C CA . SER A 1 166 ? 21.112 6.895 2.171 1.00 72.12 166 SER A CA 1
ATOM 1280 C C . SER A 1 166 ? 21.806 6.132 3.305 1.00 72.12 166 SER A C 1
ATOM 1282 O O . SER A 1 166 ? 21.287 5.137 3.814 1.00 72.12 166 SER A O 1
ATOM 1284 N N . ASP A 1 167 ? 22.950 6.654 3.756 1.00 68.50 167 ASP A N 1
ATOM 1285 C CA . ASP A 1 167 ? 23.632 6.211 4.983 1.00 68.50 167 ASP A CA 1
ATOM 1286 C C . ASP A 1 167 ? 22.851 6.589 6.258 1.00 68.50 167 ASP A C 1
ATOM 1288 O O . ASP A 1 167 ? 23.187 6.178 7.374 1.00 68.50 167 ASP A O 1
ATOM 1292 N N . HIS A 1 168 ? 21.788 7.381 6.107 1.00 69.81 168 HIS A N 1
ATOM 1293 C CA . HIS A 1 168 ? 20.882 7.788 7.167 1.00 69.81 168 HIS A CA 1
ATOM 1294 C C . HIS A 1 168 ? 19.456 7.331 6.852 1.00 69.81 168 HIS A C 1
ATOM 1296 O O . HIS A 1 168 ? 19.049 7.205 5.703 1.00 69.81 168 HIS A O 1
ATOM 1302 N N . THR A 1 169 ? 18.646 7.098 7.884 1.00 68.12 169 THR A N 1
ATOM 1303 C CA . THR A 1 169 ? 17.216 6.840 7.681 1.00 68.12 169 THR A CA 1
ATOM 1304 C C . THR A 1 169 ? 16.529 8.104 7.171 1.00 68.12 169 THR A C 1
ATOM 1306 O O . THR A 1 169 ? 16.316 9.042 7.942 1.00 68.12 169 THR A O 1
ATOM 1309 N N . VAL A 1 170 ? 16.169 8.109 5.889 1.00 78.12 170 VAL A N 1
ATOM 1310 C CA . VAL A 1 170 ? 15.362 9.154 5.249 1.00 78.12 170 VAL A CA 1
ATOM 1311 C C . VAL A 1 170 ? 13.865 8.821 5.337 1.00 78.12 170 VAL A C 1
ATOM 1313 O O . VAL A 1 170 ? 13.490 7.645 5.288 1.00 78.12 170 VAL A O 1
ATOM 1316 N N . PRO A 1 171 ? 12.983 9.822 5.519 1.00 80.38 171 PRO A N 1
ATOM 1317 C CA . PRO A 1 171 ? 11.544 9.594 5.507 1.00 80.38 171 PRO A CA 1
ATOM 1318 C C . PRO A 1 171 ? 11.043 9.313 4.076 1.00 80.38 171 PRO A C 1
ATOM 1320 O O . PRO A 1 171 ? 11.575 9.893 3.128 1.00 80.38 171 PRO A O 1
ATOM 1323 N N . PRO A 1 172 ? 9.999 8.480 3.907 1.00 86.25 172 PRO A N 1
ATOM 1324 C CA . PRO A 1 172 ? 9.311 8.326 2.629 1.00 86.25 172 PRO A CA 1
ATOM 1325 C C . PRO A 1 172 ? 8.747 9.649 2.104 1.00 86.25 172 PRO A C 1
ATOM 1327 O O . PRO A 1 172 ? 8.265 10.481 2.875 1.00 86.25 172 PRO A O 1
ATOM 1330 N N . THR A 1 173 ? 8.759 9.812 0.786 1.00 90.06 173 THR A N 1
ATOM 1331 C CA . THR A 1 173 ? 8.192 10.952 0.052 1.00 90.06 173 THR A CA 1
ATOM 1332 C C . THR A 1 173 ? 7.099 10.499 -0.921 1.00 90.06 173 THR A C 1
ATOM 1334 O O . THR A 1 173 ? 6.904 9.300 -1.139 1.00 90.06 173 THR A O 1
ATOM 1337 N N . LYS A 1 174 ? 6.401 11.453 -1.557 1.00 94.81 174 LYS A N 1
ATOM 1338 C CA . LYS A 1 174 ? 5.443 11.133 -2.630 1.00 94.81 174 LYS A CA 1
ATOM 1339 C C . LYS A 1 174 ? 6.120 10.395 -3.777 1.00 94.81 174 LYS A C 1
ATOM 1341 O O . LYS A 1 174 ? 5.550 9.478 -4.348 1.00 94.81 174 LYS A O 1
ATOM 1346 N N . GLU A 1 175 ? 7.334 10.808 -4.111 1.00 95.75 175 GLU A N 1
ATOM 1347 C CA . GLU A 1 175 ? 8.122 10.238 -5.194 1.00 95.75 175 GLU A CA 1
ATOM 1348 C C . GLU A 1 175 ? 8.478 8.781 -4.870 1.00 95.75 175 GLU A C 1
ATOM 1350 O O . GLU A 1 175 ? 8.328 7.913 -5.730 1.00 95.75 175 GLU A O 1
ATOM 1355 N N . SER A 1 176 ? 8.803 8.486 -3.605 1.00 93.19 176 SER A N 1
ATOM 1356 C CA . SER A 1 176 ? 9.038 7.110 -3.163 1.00 93.19 176 SER A CA 1
ATOM 1357 C C . SER A 1 176 ? 7.768 6.244 -3.169 1.00 93.19 176 SER A C 1
ATOM 1359 O O . SER A 1 176 ? 7.831 5.068 -3.526 1.00 93.19 176 SER A O 1
ATOM 1361 N N . ASP A 1 177 ? 6.598 6.820 -2.854 1.00 95.69 177 ASP A N 1
ATOM 1362 C CA . ASP A 1 177 ? 5.305 6.139 -3.024 1.00 95.69 177 ASP A CA 1
ATOM 1363 C C . ASP A 1 177 ? 5.048 5.839 -4.507 1.00 95.69 177 ASP A C 1
ATOM 1365 O O . ASP A 1 177 ? 4.633 4.736 -4.852 1.00 95.69 177 ASP A O 1
ATOM 1369 N N . MET A 1 178 ? 5.329 6.793 -5.401 1.00 97.94 178 MET A N 1
ATOM 1370 C CA . MET A 1 178 ? 5.132 6.609 -6.841 1.00 97.94 178 MET A CA 1
ATOM 1371 C C . MET A 1 178 ? 6.058 5.542 -7.428 1.00 97.94 178 MET A C 1
ATOM 1373 O O . MET A 1 178 ? 5.632 4.793 -8.308 1.00 97.94 178 MET A O 1
ATOM 1377 N N . TYR A 1 179 ? 7.285 5.410 -6.916 1.00 96.69 179 TYR A N 1
ATOM 1378 C CA . TYR A 1 179 ? 8.155 4.285 -7.257 1.00 96.69 179 TYR A CA 1
ATOM 1379 C C . TYR A 1 179 ? 7.501 2.947 -6.881 1.00 96.69 179 TYR A C 1
ATOM 1381 O O . TYR A 1 179 ? 7.388 2.050 -7.720 1.00 96.69 179 TYR A O 1
ATOM 1389 N N . ALA A 1 180 ? 6.994 2.833 -5.650 1.00 96.50 180 ALA A N 1
ATOM 1390 C CA . ALA A 1 180 ? 6.304 1.635 -5.182 1.00 96.50 180 ALA A CA 1
ATOM 1391 C C . ALA A 1 180 ? 5.033 1.332 -6.001 1.00 96.50 180 ALA A C 1
ATOM 1393 O O . ALA A 1 180 ? 4.770 0.173 -6.319 1.00 96.50 180 ALA A O 1
ATOM 1394 N N . VAL A 1 181 ? 4.277 2.355 -6.421 1.00 97.88 181 VAL A N 1
ATOM 1395 C CA . VAL A 1 181 ? 3.135 2.202 -7.344 1.00 97.88 181 VAL A CA 1
ATOM 1396 C C . VAL A 1 181 ? 3.568 1.681 -8.716 1.00 97.88 181 VAL A C 1
ATOM 1398 O O . VAL A 1 181 ? 2.854 0.871 -9.310 1.00 97.88 181 VAL A O 1
ATOM 1401 N N . GLY A 1 182 ? 4.734 2.092 -9.218 1.00 97.25 182 GLY A N 1
ATOM 1402 C CA . GLY A 1 182 ? 5.326 1.525 -10.433 1.00 97.25 182 GLY A CA 1
ATOM 1403 C C . GLY A 1 182 ? 5.633 0.032 -10.278 1.00 97.25 182 GLY A C 1
ATOM 1404 O O . GLY A 1 182 ? 5.258 -0.774 -11.130 1.00 97.25 182 GLY A O 1
ATOM 1405 N N . CYS A 1 183 ? 6.229 -0.357 -9.148 1.00 96.56 183 CYS A N 1
ATOM 1406 C CA . CYS A 1 183 ? 6.458 -1.760 -8.796 1.00 96.56 183 CYS A CA 1
ATOM 1407 C C . CYS A 1 183 ? 5.148 -2.561 -8.681 1.00 96.56 183 CYS A C 1
ATOM 1409 O O . CYS A 1 183 ? 5.082 -3.689 -9.163 1.00 96.56 183 CYS A O 1
ATOM 1411 N N . LEU A 1 184 ? 4.093 -1.983 -8.096 1.00 96.88 184 LEU A N 1
ATOM 1412 C CA . LEU A 1 184 ? 2.756 -2.588 -8.078 1.00 96.88 184 LEU A CA 1
ATOM 1413 C C . LEU A 1 184 ? 2.197 -2.765 -9.492 1.00 96.88 184 LEU A C 1
ATOM 1415 O O . LEU A 1 184 ? 1.613 -3.801 -9.785 1.00 96.88 184 LEU A O 1
ATOM 1419 N N . GLY A 1 185 ? 2.412 -1.794 -10.381 1.00 96.88 185 GLY A N 1
ATOM 1420 C CA . GLY A 1 185 ? 2.006 -1.889 -11.783 1.00 96.88 185 GLY A CA 1
ATOM 1421 C C . GLY A 1 185 ? 2.616 -3.098 -12.488 1.00 96.88 185 GLY A C 1
ATOM 1422 O O . GLY A 1 185 ? 1.910 -3.793 -13.216 1.00 96.88 185 GLY A O 1
ATOM 1423 N N . LEU A 1 186 ? 3.889 -3.406 -12.216 1.00 95.25 186 LEU A N 1
ATOM 1424 C CA . LEU A 1 186 ? 4.546 -4.603 -12.745 1.00 95.25 186 LEU A CA 1
ATOM 1425 C C . LEU A 1 186 ? 3.815 -5.886 -12.316 1.00 95.25 186 LEU A C 1
ATOM 1427 O O . LEU A 1 186 ? 3.489 -6.728 -13.153 1.00 95.25 186 LEU A O 1
ATOM 1431 N N . GLU A 1 187 ? 3.513 -6.013 -11.025 1.00 94.69 187 GLU A N 1
ATOM 1432 C CA . GLU A 1 187 ? 2.873 -7.214 -10.485 1.00 94.69 187 GLU A CA 1
ATOM 1433 C C . GLU A 1 187 ? 1.406 -7.326 -10.896 1.00 94.69 187 GLU A C 1
ATOM 1435 O O . GLU A 1 187 ? 0.933 -8.410 -11.220 1.00 94.69 187 GLU A O 1
ATOM 1440 N N . PHE A 1 188 ? 0.686 -6.210 -10.966 1.00 96.69 188 PHE A N 1
ATOM 1441 C CA . PHE A 1 188 ? -0.716 -6.214 -11.355 1.00 96.69 188 PHE A CA 1
ATOM 1442 C C . PHE A 1 188 ? -0.844 -6.511 -12.851 1.00 96.69 188 PHE A C 1
ATOM 1444 O O . PHE A 1 188 ? -1.568 -7.419 -13.239 1.00 96.69 188 PHE A O 1
ATOM 1451 N N . ILE A 1 189 ? -0.136 -5.781 -13.713 1.00 96.00 189 ILE A N 1
ATOM 1452 C CA . ILE A 1 189 ? -0.335 -5.843 -15.169 1.00 96.00 189 ILE A CA 1
ATOM 1453 C C . ILE A 1 189 ? 0.315 -7.095 -15.767 1.00 96.00 189 ILE A C 1
ATOM 1455 O O . ILE A 1 189 ? -0.326 -7.794 -16.566 1.00 96.00 189 ILE A O 1
ATOM 1459 N N . TYR A 1 190 ? 1.554 -7.383 -15.360 1.00 94.06 190 TYR A N 1
ATOM 1460 C CA . TYR A 1 190 ? 2.394 -8.435 -15.935 1.00 94.06 190 TYR A CA 1
ATOM 1461 C C . TYR A 1 190 ? 2.502 -9.687 -15.061 1.00 94.06 190 TYR A C 1
ATOM 1463 O O . TYR A 1 190 ? 3.169 -10.632 -15.470 1.00 94.06 190 TYR A O 1
ATOM 1471 N N . LEU A 1 191 ? 1.862 -9.717 -13.883 1.00 94.50 191 LEU A N 1
ATOM 1472 C CA . LEU A 1 191 ? 1.920 -10.851 -12.945 1.00 94.50 191 LEU A CA 1
ATOM 1473 C C . LEU A 1 191 ? 3.355 -11.211 -12.526 1.00 94.50 191 LEU A C 1
ATOM 1475 O O . LEU A 1 191 ? 3.655 -12.346 -12.161 1.00 94.50 191 LEU A O 1
ATOM 1479 N N . GLN A 1 192 ? 4.255 -10.227 -12.569 1.00 92.44 192 GLN A N 1
ATOM 1480 C CA . GLN A 1 192 ? 5.666 -10.403 -12.267 1.00 92.44 192 GLN A CA 1
ATOM 1481 C C . GLN A 1 192 ? 6.047 -9.589 -11.034 1.00 92.44 192 GLN A C 1
ATOM 1483 O O . GLN A 1 192 ? 5.918 -8.367 -11.009 1.00 92.44 192 GLN A O 1
ATOM 1488 N N . LYS A 1 193 ? 6.586 -10.262 -10.016 1.00 92.00 193 LYS A N 1
ATOM 1489 C CA . LYS A 1 193 ? 7.099 -9.588 -8.817 1.00 92.00 193 LYS A CA 1
ATOM 1490 C C . LYS A 1 193 ? 8.325 -8.732 -9.181 1.00 92.00 193 LYS A C 1
ATOM 1492 O O . LYS A 1 193 ? 9.179 -9.199 -9.940 1.00 92.00 193 LYS A O 1
ATOM 1497 N N . PRO A 1 194 ? 8.487 -7.520 -8.625 1.00 92.75 194 PRO A N 1
ATOM 1498 C CA . PRO A 1 194 ? 9.703 -6.738 -8.835 1.00 92.75 194 PRO A CA 1
ATOM 1499 C C . PRO A 1 194 ? 10.921 -7.520 -8.330 1.00 92.75 194 PRO A C 1
ATOM 1501 O O . PRO A 1 194 ? 10.864 -8.112 -7.254 1.00 92.75 194 PRO A O 1
ATOM 1504 N N . TYR A 1 195 ? 12.012 -7.557 -9.095 1.00 91.62 195 TYR A N 1
ATOM 1505 C CA . TYR A 1 195 ? 13.189 -8.408 -8.876 1.00 91.62 195 TYR A CA 1
ATOM 1506 C C . TYR A 1 195 ? 12.861 -9.917 -8.881 1.00 91.62 195 TYR A C 1
ATOM 1508 O O . TYR A 1 195 ? 13.358 -10.672 -8.039 1.00 91.62 195 TYR A O 1
ATOM 1516 N N . TYR A 1 196 ? 11.983 -10.376 -9.784 1.00 88.12 196 TYR A N 1
ATOM 1517 C CA . TYR A 1 196 ? 11.475 -11.763 -9.834 1.00 88.12 196 TYR A CA 1
ATOM 1518 C C . TYR A 1 196 ? 12.573 -12.843 -9.831 1.00 88.12 196 TYR A C 1
ATOM 1520 O O . TYR A 1 196 ? 12.390 -13.916 -9.261 1.00 88.12 196 TYR A O 1
ATOM 1528 N N . ASN A 1 197 ? 13.744 -12.546 -10.401 1.00 86.25 197 ASN A N 1
ATOM 1529 C CA . ASN A 1 197 ? 14.913 -13.431 -10.430 1.00 86.25 197 ASN A CA 1
ATOM 1530 C C . ASN A 1 197 ? 15.580 -13.635 -9.050 1.00 86.25 197 ASN A C 1
ATOM 1532 O O . ASN A 1 197 ? 16.477 -14.467 -8.909 1.00 86.25 197 ASN A O 1
ATOM 1536 N N . ARG A 1 1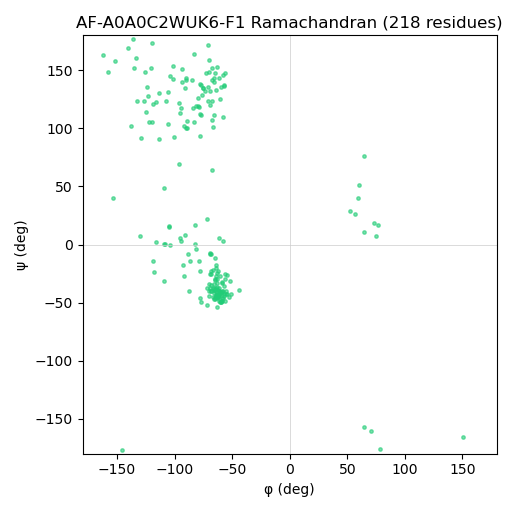98 ? 15.160 -12.902 -8.011 1.00 84.31 198 ARG A N 1
ATOM 1537 C CA . ARG A 1 198 ? 15.635 -13.039 -6.624 1.00 84.31 198 ARG A CA 1
ATOM 1538 C C . ARG A 1 198 ? 14.687 -13.919 -5.811 1.00 84.31 198 ARG A C 1
ATOM 1540 O O . ARG A 1 198 ? 13.992 -13.443 -4.917 1.00 84.31 198 ARG A O 1
ATOM 1547 N N . VAL A 1 199 ? 14.663 -15.214 -6.119 1.00 67.94 199 VAL A N 1
ATOM 1548 C CA . VAL A 1 199 ? 13.666 -16.194 -5.633 1.00 67.94 199 VAL A CA 1
ATOM 1549 C C . VAL A 1 199 ? 13.616 -16.319 -4.098 1.00 67.94 199 VAL A C 1
ATOM 1551 O O . VAL A 1 199 ? 12.546 -16.487 -3.524 1.00 67.94 1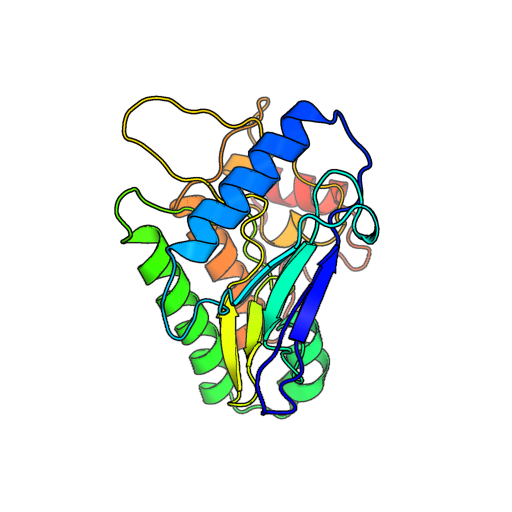99 VAL A O 1
ATOM 1554 N N . ASN A 1 200 ? 14.749 -16.134 -3.409 1.00 65.50 200 ASN A N 1
ATOM 1555 C CA . ASN A 1 200 ? 14.842 -16.290 -1.950 1.00 65.50 200 ASN A CA 1
ATOM 1556 C C . ASN A 1 200 ? 14.579 -15.008 -1.147 1.00 65.50 200 ASN A C 1
ATOM 1558 O O . ASN A 1 200 ? 14.800 -15.010 0.063 1.00 65.50 200 ASN A O 1
ATOM 1562 N N . ASN A 1 201 ? 14.135 -13.912 -1.782 1.00 61.31 201 ASN A N 1
ATOM 1563 C CA . ASN A 1 201 ? 13.800 -12.668 -1.072 1.00 61.31 201 ASN A CA 1
ATOM 1564 C C . ASN A 1 201 ? 14.927 -12.166 -0.144 1.00 61.31 201 ASN A C 1
ATOM 1566 O O . ASN A 1 201 ? 14.672 -11.536 0.885 1.00 61.31 201 ASN A O 1
ATOM 1570 N N . LEU A 1 202 ? 16.190 -12.463 -0.469 1.00 66.69 202 LEU A N 1
ATOM 1571 C CA . LEU A 1 202 ? 17.306 -12.036 0.360 1.00 66.69 202 LEU A CA 1
ATOM 1572 C C . LEU A 1 202 ? 17.373 -10.514 0.279 1.00 66.69 202 LEU A C 1
ATOM 1574 O O . LEU A 1 202 ? 17.869 -9.962 -0.700 1.00 66.69 202 LEU A O 1
ATOM 1578 N N . ARG A 1 203 ? 16.869 -9.842 1.321 1.00 72.25 203 ARG A N 1
ATOM 1579 C CA . ARG A 1 203 ? 16.861 -8.379 1.454 1.00 72.25 203 ARG A CA 1
ATOM 1580 C C . ARG A 1 203 ? 18.208 -7.773 1.058 1.00 72.25 203 ARG A C 1
ATOM 1582 O O . ARG A 1 203 ? 18.235 -6.753 0.384 1.00 72.25 203 ARG A O 1
ATOM 1589 N N . GLY A 1 204 ? 19.310 -8.437 1.417 1.00 79.50 204 GLY A N 1
ATOM 1590 C CA . GLY A 1 204 ? 20.664 -8.029 1.045 1.00 79.50 204 GLY A CA 1
ATOM 1591 C C . GLY A 1 204 ? 20.918 -7.982 -0.466 1.00 79.50 204 GLY A C 1
ATOM 1592 O O . GLY A 1 204 ? 21.511 -7.018 -0.931 1.00 79.50 204 GLY A O 1
ATOM 1593 N N . GLN A 1 205 ? 20.438 -8.963 -1.237 1.00 86.19 205 GLN A N 1
ATOM 1594 C CA . GLN A 1 205 ? 20.614 -8.987 -2.695 1.00 86.19 205 GLN A CA 1
ATOM 1595 C C . GLN A 1 205 ? 19.784 -7.902 -3.378 1.00 86.19 205 GLN A C 1
ATOM 1597 O O . GLN A 1 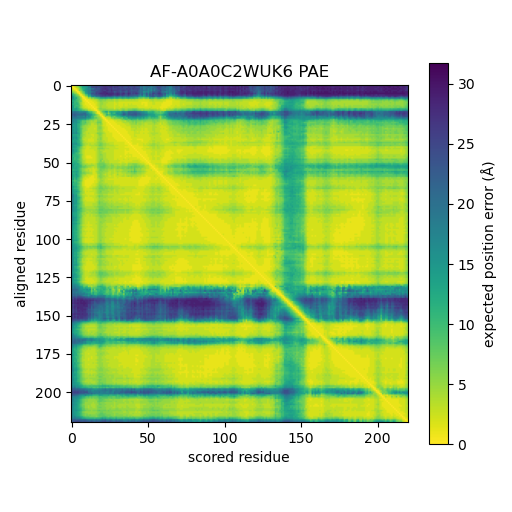205 ? 20.309 -7.172 -4.206 1.00 86.19 205 GLN A O 1
ATOM 1602 N N . ILE A 1 206 ? 18.520 -7.735 -2.977 1.00 87.62 206 ILE A N 1
ATOM 1603 C CA . ILE A 1 206 ? 17.661 -6.673 -3.526 1.00 87.62 206 ILE A CA 1
ATOM 1604 C C . ILE A 1 206 ? 18.248 -5.292 -3.196 1.00 87.62 206 ILE A C 1
ATOM 1606 O O . ILE A 1 206 ? 18.281 -4.411 -4.045 1.00 87.62 206 ILE A O 1
ATOM 1610 N N . PHE A 1 207 ? 18.791 -5.104 -1.989 1.00 86.88 207 PHE A N 1
ATOM 1611 C CA . PHE A 1 207 ? 19.473 -3.858 -1.626 1.00 86.88 207 PHE A CA 1
ATOM 1612 C C . PHE A 1 207 ? 20.736 -3.626 -2.463 1.00 86.88 207 PHE A C 1
ATOM 1614 O O . PHE A 1 207 ? 21.009 -2.490 -2.839 1.00 86.88 207 PHE A O 1
ATOM 1621 N N . GLN A 1 208 ? 21.510 -4.676 -2.750 1.00 88.62 208 GLN A N 1
ATOM 1622 C CA . GLN A 1 208 ? 22.674 -4.583 -3.634 1.00 88.62 208 GLN A CA 1
ATOM 1623 C C . GLN A 1 208 ? 22.268 -4.213 -5.062 1.00 88.62 208 GLN A C 1
ATOM 1625 O O . GLN A 1 208 ? 22.882 -3.321 -5.636 1.00 88.62 208 GLN A O 1
ATOM 1630 N N . ASP A 1 209 ? 21.213 -4.829 -5.597 1.00 91.56 209 ASP A N 1
ATOM 1631 C CA . ASP A 1 209 ? 20.667 -4.522 -6.922 1.00 91.56 209 ASP A CA 1
ATOM 1632 C C . ASP A 1 209 ? 20.219 -3.056 -7.011 1.00 91.56 209 ASP A C 1
ATOM 1634 O O . ASP A 1 209 ? 20.646 -2.334 -7.911 1.00 91.56 209 ASP A O 1
ATOM 1638 N N . ILE A 1 210 ? 19.437 -2.584 -6.032 1.00 90.94 210 ILE A N 1
ATOM 1639 C CA . ILE A 1 210 ? 18.996 -1.184 -5.953 1.00 90.94 210 ILE A CA 1
ATOM 1640 C C . ILE A 1 210 ? 20.203 -0.237 -5.907 1.00 90.94 210 ILE A C 1
ATOM 1642 O O . ILE A 1 210 ? 20.251 0.746 -6.645 1.00 90.94 210 ILE A O 1
ATOM 1646 N N . ARG A 1 211 ? 21.212 -0.543 -5.079 1.00 89.19 211 ARG A N 1
ATOM 1647 C CA . ARG A 1 211 ? 22.442 0.262 -4.971 1.00 89.19 211 ARG A CA 1
ATOM 1648 C C . ARG A 1 211 ? 23.268 0.273 -6.254 1.00 89.19 211 ARG A C 1
ATOM 1650 O O . ARG A 1 211 ? 23.935 1.263 -6.530 1.00 89.19 211 ARG A O 1
ATOM 1657 N N . ALA A 1 212 ? 23.216 -0.808 -7.024 1.00 93.06 212 ALA A N 1
ATOM 1658 C CA . ALA A 1 212 ? 23.868 -0.928 -8.320 1.00 93.06 212 ALA A CA 1
ATOM 1659 C C . ALA A 1 212 ? 23.050 -0.308 -9.472 1.00 93.06 212 ALA A C 1
ATOM 1661 O O . ALA A 1 212 ? 23.493 -0.358 -10.617 1.00 93.06 212 ALA A O 1
ATOM 1662 N N . GLY A 1 213 ? 21.870 0.264 -9.195 1.00 92.69 213 GLY A N 1
ATOM 1663 C CA . GLY A 1 213 ? 20.995 0.847 -10.215 1.00 92.69 213 GLY A CA 1
ATOM 1664 C C . GLY A 1 213 ? 20.281 -0.188 -11.088 1.00 92.69 213 GLY A C 1
ATOM 1665 O O . GLY A 1 213 ? 19.808 0.148 -12.171 1.00 92.69 213 GLY A O 1
ATOM 1666 N N . VAL A 1 214 ? 20.202 -1.445 -10.643 1.00 93.44 214 VAL A N 1
ATOM 1667 C CA . VAL A 1 214 ? 19.470 -2.501 -11.349 1.00 93.44 214 VAL A CA 1
ATOM 1668 C C . VAL A 1 214 ? 17.964 -2.227 -11.220 1.00 93.44 214 VAL A C 1
ATOM 1670 O O . VAL A 1 214 ? 17.456 -2.129 -10.093 1.00 93.44 214 VAL A O 1
ATOM 1673 N N . PRO A 1 215 ? 17.226 -2.104 -12.340 1.00 93.19 215 PRO A N 1
ATOM 1674 C CA . PRO A 1 215 ? 15.799 -1.825 -12.292 1.00 93.19 215 PRO A CA 1
ATOM 1675 C C . PRO A 1 215 ? 15.010 -3.036 -11.762 1.00 93.19 215 PRO A C 1
ATOM 1677 O O . PRO A 1 215 ? 15.478 -4.174 -11.859 1.00 93.19 215 PRO A O 1
ATOM 1680 N N . PRO A 1 216 ? 13.784 -2.831 -11.243 1.00 92.62 216 PRO A N 1
ATOM 1681 C CA . PRO A 1 216 ? 12.970 -3.927 -10.714 1.00 92.62 216 PRO A CA 1
ATOM 1682 C C . PRO A 1 216 ? 12.545 -4.964 -11.761 1.00 92.62 216 PRO A C 1
ATOM 1684 O O . PRO A 1 216 ? 12.191 -6.089 -11.415 1.00 92.62 216 PRO A O 1
ATOM 1687 N N . ALA A 1 217 ? 12.571 -4.605 -13.040 1.00 91.75 217 ALA A N 1
ATOM 1688 C CA . ALA A 1 217 ? 12.407 -5.520 -14.156 1.00 91.75 217 ALA A CA 1
ATOM 1689 C C . ALA A 1 217 ? 13.157 -4.980 -15.372 1.00 91.75 217 ALA A C 1
ATOM 1691 O O . ALA A 1 217 ? 13.411 -3.780 -15.474 1.00 91.75 217 ALA A O 1
ATOM 1692 N N . PHE A 1 218 ? 13.483 -5.883 -16.289 1.00 86.44 218 PHE A N 1
ATOM 1693 C CA . PHE A 1 218 ? 13.929 -5.541 -17.631 1.00 86.44 218 PHE A CA 1
ATOM 1694 C C . PHE A 1 218 ? 12.758 -5.724 -18.593 1.00 86.44 218 PHE A C 1
ATOM 1696 O O . PHE A 1 218 ? 11.848 -6.508 -18.304 1.00 86.44 218 PHE A O 1
ATOM 1703 N N . GLU A 1 219 ? 12.775 -4.988 -19.702 1.00 73.06 219 GLU A N 1
ATOM 1704 C CA . GLU A 1 219 ? 11.837 -5.239 -20.795 1.00 73.06 219 GLU A CA 1
ATOM 1705 C C . GLU A 1 219 ? 11.980 -6.704 -21.263 1.00 73.06 219 GLU A C 1
ATOM 1707 O O . GLU A 1 219 ? 13.113 -7.201 -21.298 1.00 73.06 219 GLU A O 1
ATOM 1712 N N . PRO A 1 220 ? 10.862 -7.407 -21.530 1.00 58.81 220 PRO A N 1
ATOM 1713 C CA . PRO A 1 220 ? 10.878 -8.778 -22.038 1.00 58.81 220 PRO A CA 1
ATOM 1714 C C . PRO A 1 220 ? 11.656 -8.944 -23.347 1.00 58.81 220 PRO A C 1
ATOM 1716 O O . PRO A 1 220 ? 11.581 -8.032 -24.203 1.00 58.81 220 PRO A O 1
#

pLDDT: mean 83.28, std 17.76, range [29.95, 98.62]

Mean predicted aligned error: 7.52 Å